Protein AF-A0A1C7MNU8-F1 (afdb_monomer_lite)

pLDDT: mean 78.94, std 18.9, range [35.0, 97.31]

Secondary structure (DSSP, 8-state):
--HHHHHHHHTT--------SS-------HHHHHHHHHHHHHHHHHHHHHHHHHHHHHHTT-HHHHHHHHHHHHHHHHHHHHHHHHHHHHHHHHHHTT--HHHHHHHHHHHHHHHHHHHHHHHHHHHHHHHHS-SS-TTTSS---HHHHHHHHS-SS--S--------TT-----PPPTTTTT--HHHHHHHHHHHHHHHHHHHHHHHHHHHHHHHHHHHHHHHHHHHHHHHHHHHHHHHHHHHHHHHHHHHHHHH-

InterPro domains:
  IPR000727 Target SNARE coiled-coil homology domain [PS50192] (194-256)
  IPR000727 Target SNARE coiled-coil homology domain [SM00397] (189-256)

Sequence (257 aa):
MAGELCFRDFLGVPVGKQTGPDGTPSQFTSSSWLDEHNDLQTRIRDVRADINKRDALSDRGDVAGSHQANVQAKKKLAGVLSRVGFLEEGLKTLGLGGMSEGELQRRTDMAARLRDDCEKLAKIVTVARMTARGLGSNAERNPASPTDRAALLGSSSATGFGRPVARVFGAAAQPQETEQTRPLDDHGLFQLQVTQMEQQDTQLAHLTTVLNRQKHLGLAIGNEIAEQNELLDNLTSEVDRVGGKLTSAKKQLNRLG

Radius of gyration: 33.34 Å; chains: 1; bounding box: 77×62×93 Å

Foldseek 3Di:
DPPVVVVCLVVVPDPPDDPDPDPDQPQDDPVNLVVLLVVLVVLLVVLVVLLVQLVVCVVVVNNVSSVVSLVVSVVSLVVSVVSLVSSVVNLVSVVVVPDDPVVSVVSVVSSVVSVVSSVVSVCSSPVVCCVVPPPDDPCVVCVPPVVRVCVVVVPPDDDDPDDDDDDDPPPPDPPDDDPVCVVDDPVRVVVVVVVVVVVVVVVVVVVVVVVVVVVVVVVVVVVVVVVVVVVVVVVVVVVVVVVVVVVVVVVVVVVVD

Organism: Grifola frondosa (NCBI:txid5627)

Structure (mmCIF, N/CA/C/O backbone):
data_AF-A0A1C7MNU8-F1
#
_entry.id   AF-A0A1C7MNU8-F1
#
loop_
_atom_site.group_PDB
_atom_site.id
_atom_site.type_symbol
_atom_site.label_atom_id
_atom_site.label_alt_id
_atom_site.label_comp_id
_atom_site.label_asym_id
_atom_site.label_entity_id
_atom_site.label_seq_id
_atom_site.pdbx_PDB_ins_code
_atom_site.Cartn_x
_atom_site.Cartn_y
_atom_site.Cartn_z
_atom_site.occupancy
_atom_site.B_iso_or_equiv
_atom_site.auth_seq_id
_atom_site.auth_comp_id
_atom_site.auth_asym_id
_atom_site.auth_atom_id
_atom_site.pdbx_PDB_model_num
ATOM 1 N N . MET A 1 1 ? 26.052 34.789 -32.325 1.00 46.00 1 MET A N 1
ATOM 2 C CA . MET A 1 1 ? 25.726 34.350 -30.948 1.00 46.00 1 MET A CA 1
ATOM 3 C C . MET A 1 1 ? 24.250 33.957 -30.736 1.00 46.00 1 MET A C 1
ATOM 5 O O . MET A 1 1 ? 23.879 33.711 -29.602 1.00 46.00 1 MET A O 1
ATOM 9 N N . ALA A 1 2 ? 23.410 33.828 -31.779 1.00 45.44 2 ALA A N 1
ATOM 10 C CA . ALA A 1 2 ? 21.999 33.414 -31.632 1.00 45.44 2 ALA A CA 1
ATOM 11 C C . ALA A 1 2 ? 21.730 31.918 -31.935 1.00 45.44 2 ALA A C 1
ATOM 13 O O . ALA A 1 2 ? 20.669 31.408 -31.603 1.00 45.44 2 ALA A O 1
ATOM 14 N N . GLY A 1 3 ? 22.684 31.201 -32.546 1.00 44.47 3 GLY A N 1
ATOM 15 C CA . GLY A 1 3 ? 22.501 29.797 -32.952 1.00 44.47 3 GLY A CA 1
ATOM 16 C C . GLY A 1 3 ? 22.756 28.756 -31.854 1.00 44.47 3 GLY A C 1
ATOM 17 O O . GLY A 1 3 ? 22.162 27.684 -31.885 1.00 44.47 3 GLY A O 1
ATOM 18 N N . GLU A 1 4 ? 23.593 29.061 -30.857 1.00 49.44 4 GLU A N 1
ATOM 19 C CA . GLU A 1 4 ? 23.944 28.085 -29.810 1.00 49.44 4 GLU A CA 1
ATOM 20 C C . GLU A 1 4 ? 22.810 27.829 -28.811 1.00 49.44 4 GLU A C 1
ATOM 22 O O . GLU A 1 4 ? 22.706 26.727 -28.283 1.00 49.44 4 GLU A O 1
ATOM 27 N N . LEU A 1 5 ? 21.936 28.809 -28.566 1.00 53.91 5 LEU A N 1
ATOM 28 C CA . LEU A 1 5 ? 20.813 28.649 -27.635 1.00 53.91 5 LEU A CA 1
ATOM 29 C C . LEU A 1 5 ? 19.733 27.723 -28.212 1.00 53.91 5 LEU A C 1
ATOM 31 O O . LEU A 1 5 ? 19.250 26.838 -27.515 1.00 53.91 5 LEU A O 1
ATOM 35 N N . CYS A 1 6 ? 19.437 27.849 -29.508 1.00 55.94 6 CYS A N 1
ATOM 36 C CA . CYS A 1 6 ? 18.432 27.026 -30.185 1.00 55.94 6 CYS A CA 1
ATOM 37 C C . CYS A 1 6 ? 18.885 25.561 -30.333 1.00 55.94 6 CYS A C 1
ATOM 39 O O . CYS A 1 6 ? 18.096 24.634 -30.161 1.00 55.94 6 CYS A O 1
ATOM 41 N N . PHE A 1 7 ? 20.182 25.334 -30.566 1.00 50.94 7 PHE A N 1
ATOM 42 C CA . PHE A 1 7 ? 20.743 23.982 -30.608 1.00 50.94 7 PHE A CA 1
ATOM 43 C C . PHE A 1 7 ? 20.822 23.328 -29.217 1.00 50.94 7 PHE A C 1
ATOM 45 O O . PHE A 1 7 ? 20.667 22.114 -29.089 1.00 50.94 7 PHE A O 1
ATOM 52 N N . ARG A 1 8 ? 21.014 24.119 -28.153 1.00 52.75 8 ARG A N 1
ATOM 53 C CA . ARG A 1 8 ? 21.005 23.617 -26.768 1.00 52.75 8 ARG A CA 1
ATOM 54 C C . ARG A 1 8 ? 19.604 23.254 -26.278 1.00 52.75 8 ARG A C 1
ATOM 56 O O . ARG A 1 8 ? 19.482 22.242 -25.590 1.00 52.75 8 ARG A O 1
ATOM 63 N N . ASP A 1 9 ? 18.578 24.000 -26.688 1.00 55.47 9 ASP A N 1
ATOM 64 C CA . ASP A 1 9 ? 17.172 23.628 -26.466 1.00 55.47 9 ASP A CA 1
ATOM 65 C C . ASP A 1 9 ? 16.802 22.337 -27.208 1.00 55.47 9 ASP A C 1
ATOM 67 O O . ASP A 1 9 ? 16.136 21.467 -26.649 1.00 55.47 9 ASP A O 1
ATOM 71 N N . PHE A 1 10 ? 17.300 22.159 -28.436 1.00 56.72 10 PHE A N 1
ATOM 72 C CA . PHE A 1 10 ? 17.066 20.943 -29.218 1.00 56.72 10 PHE A CA 1
ATOM 73 C C . PHE A 1 10 ? 17.678 19.681 -28.582 1.00 56.72 10 PHE A C 1
ATOM 75 O O . PHE A 1 10 ? 17.090 18.604 -28.659 1.00 56.72 10 PHE A O 1
ATOM 82 N N . LEU A 1 11 ? 18.839 19.792 -27.928 1.00 59.78 11 LEU A N 1
ATOM 83 C CA . LEU A 1 11 ? 19.535 18.648 -27.325 1.00 59.78 11 LEU A CA 1
ATOM 84 C C . LEU A 1 11 ? 19.119 18.329 -25.879 1.00 59.78 11 LEU A C 1
ATOM 86 O O . LEU A 1 11 ? 19.670 17.398 -25.291 1.00 59.78 11 LEU A O 1
ATOM 90 N N . GLY A 1 12 ? 18.178 19.071 -25.284 1.00 55.75 12 GLY A N 1
ATOM 91 C CA . GLY A 1 12 ? 17.693 18.796 -23.925 1.00 55.75 12 GLY A CA 1
ATOM 92 C C . GLY A 1 12 ? 18.785 18.841 -22.847 1.00 55.75 12 GLY A C 1
ATOM 93 O O . GLY A 1 12 ? 18.643 18.217 -21.794 1.00 55.75 12 GLY A O 1
ATOM 94 N N . VAL A 1 13 ? 19.889 19.553 -23.098 1.00 50.09 13 VAL A N 1
ATOM 95 C CA . VAL A 1 13 ? 20.981 19.702 -22.130 1.00 50.09 13 VAL A CA 1
ATOM 96 C C . VAL A 1 13 ? 20.520 20.678 -21.044 1.00 50.09 13 VAL A C 1
ATOM 98 O O . VAL A 1 13 ? 20.180 21.816 -21.373 1.00 50.09 13 VAL A O 1
ATOM 101 N N . PRO A 1 14 ? 20.507 20.288 -19.755 1.00 49.62 14 PRO A N 1
ATOM 102 C CA . PRO A 1 14 ? 19.962 21.125 -18.695 1.00 49.62 14 PRO A CA 1
ATOM 103 C C . PRO A 1 14 ? 20.773 22.418 -18.563 1.00 49.62 14 PRO A C 1
ATOM 105 O O . PRO A 1 14 ? 21.945 22.411 -18.177 1.00 49.62 14 PRO A O 1
ATOM 108 N N . VAL A 1 15 ? 20.142 23.550 -18.880 1.00 50.84 15 VAL A N 1
ATOM 109 C CA . VAL A 1 15 ? 20.662 24.868 -18.518 1.00 50.84 15 VAL A CA 1
ATOM 110 C C . VAL A 1 15 ? 20.416 25.018 -17.021 1.00 50.84 15 VAL A C 1
ATOM 112 O O . VAL A 1 15 ? 19.281 24.938 -16.554 1.00 50.84 15 VAL A O 1
ATOM 115 N N . GLY A 1 16 ? 21.500 25.115 -16.251 1.00 43.22 16 GLY A N 1
ATOM 116 C CA . GLY A 1 16 ? 21.451 25.117 -14.795 1.00 43.22 16 GLY A CA 1
ATOM 117 C C . GLY A 1 16 ? 20.439 26.122 -14.243 1.00 43.22 16 GLY A C 1
ATOM 118 O O . GLY A 1 16 ? 20.436 27.280 -14.644 1.00 43.22 16 GLY A O 1
ATOM 119 N N . LYS A 1 17 ? 19.598 25.631 -13.324 1.00 48.47 17 LYS A N 1
ATOM 120 C CA . LYS A 1 17 ? 18.810 26.349 -12.306 1.00 48.47 17 LYS A CA 1
ATOM 121 C C . LYS A 1 17 ? 18.841 27.885 -12.448 1.00 48.47 17 LYS A C 1
ATOM 123 O O . LYS A 1 17 ? 19.562 28.568 -11.726 1.00 48.47 17 LYS A O 1
ATOM 128 N N . GLN A 1 18 ? 18.036 28.437 -13.356 1.00 40.25 18 GLN A N 1
ATOM 129 C CA . GLN A 1 18 ? 17.756 29.871 -13.366 1.00 40.25 18 GLN A CA 1
ATOM 130 C C . GLN A 1 18 ? 16.729 30.176 -12.274 1.00 40.25 18 GLN A C 1
ATOM 132 O O . GLN A 1 18 ? 15.534 29.937 -12.423 1.00 40.25 18 GLN A O 1
ATOM 137 N N . THR A 1 19 ? 17.203 30.702 -11.147 1.00 43.66 19 THR A N 1
ATOM 138 C CA . THR A 1 19 ? 16.365 31.449 -10.206 1.00 43.66 19 THR A CA 1
ATOM 139 C C . THR A 1 19 ? 16.080 32.821 -10.819 1.00 43.66 19 THR A C 1
ATOM 141 O O . THR A 1 19 ? 16.876 33.746 -10.660 1.00 43.66 19 THR A O 1
ATOM 144 N N . GLY A 1 20 ? 14.992 32.930 -11.586 1.00 36.88 20 GLY A N 1
ATOM 145 C CA . GLY A 1 20 ? 14.490 34.201 -12.116 1.00 36.88 20 GLY A CA 1
ATOM 146 C C . GLY A 1 20 ? 13.727 35.007 -11.047 1.00 36.88 20 GLY A C 1
ATOM 147 O O . GLY A 1 20 ? 13.058 34.395 -10.214 1.00 36.88 20 GLY A O 1
ATOM 148 N N . PRO A 1 21 ? 13.811 36.353 -11.046 1.00 39.09 21 PRO A N 1
ATOM 149 C CA . PRO A 1 21 ? 13.246 37.220 -10.009 1.00 39.09 21 PRO A CA 1
ATOM 150 C C . PRO A 1 21 ? 11.810 37.700 -10.295 1.00 39.09 21 PRO A C 1
ATOM 152 O O . PRO A 1 21 ? 11.404 38.710 -9.734 1.00 39.09 21 PRO A O 1
ATOM 155 N N . ASP A 1 22 ? 11.037 37.001 -11.129 1.00 35.00 22 ASP A N 1
ATOM 156 C CA . ASP A 1 22 ? 9.649 37.373 -11.428 1.00 35.00 22 ASP A CA 1
ATOM 157 C C . ASP A 1 22 ? 8.721 36.169 -11.288 1.00 35.00 22 ASP A C 1
ATOM 159 O O . ASP A 1 22 ? 8.969 35.107 -11.862 1.00 35.00 22 ASP A O 1
ATOM 163 N N . GLY A 1 23 ? 7.660 36.353 -10.497 1.00 40.81 23 GLY A N 1
ATOM 164 C CA . GLY A 1 23 ? 6.685 35.356 -10.045 1.00 40.81 23 GLY A CA 1
ATOM 165 C C . GLY A 1 23 ? 5.816 34.735 -11.140 1.00 40.81 23 GLY A C 1
ATOM 166 O O . GLY A 1 23 ? 4.592 34.731 -11.037 1.00 40.81 23 GLY A O 1
ATOM 167 N N . THR A 1 24 ? 6.442 34.165 -12.163 1.00 40.75 24 THR A N 1
ATOM 168 C CA . THR A 1 24 ? 5.824 33.193 -13.063 1.00 40.75 24 THR A CA 1
ATOM 169 C C . THR A 1 24 ? 5.984 31.799 -12.448 1.00 40.75 24 THR A C 1
ATOM 171 O O . THR A 1 24 ? 7.068 31.469 -11.953 1.00 40.75 24 THR A O 1
ATOM 174 N N . PRO A 1 25 ? 4.917 30.977 -12.387 1.00 44.38 25 PRO A N 1
ATOM 175 C CA . PRO A 1 25 ? 5.020 29.639 -11.823 1.00 44.38 25 PRO A CA 1
ATOM 176 C C . PRO A 1 25 ? 6.054 28.867 -12.636 1.00 44.38 25 PRO A C 1
ATOM 178 O O . PRO A 1 25 ? 6.009 28.873 -13.864 1.00 44.38 25 PRO A O 1
ATOM 181 N N . SER A 1 26 ? 7.012 28.271 -11.930 1.00 53.34 26 SER A N 1
ATOM 182 C CA . SER A 1 26 ? 8.179 27.577 -12.467 1.00 53.34 26 SER A CA 1
ATOM 183 C C . SER A 1 26 ? 7.800 26.743 -13.691 1.00 53.34 26 SER A C 1
ATOM 185 O O . SER A 1 26 ? 7.165 25.700 -13.549 1.00 53.34 26 SER A O 1
ATOM 187 N N . GLN A 1 27 ? 8.142 27.221 -14.892 1.00 64.62 27 GLN A N 1
ATOM 188 C CA . GLN A 1 27 ? 7.863 26.484 -16.119 1.00 64.62 27 GLN A CA 1
ATOM 189 C C . GLN A 1 27 ? 8.610 25.155 -16.045 1.00 64.62 27 GLN A C 1
ATOM 191 O O . GLN A 1 27 ? 9.842 25.113 -16.020 1.00 64.62 27 GLN A O 1
ATOM 196 N N . PHE A 1 28 ? 7.858 24.061 -15.959 1.00 72.94 28 PHE A N 1
ATOM 197 C CA . PHE A 1 28 ? 8.436 22.740 -16.107 1.00 72.94 28 PHE A CA 1
ATOM 198 C C . PHE A 1 28 ? 8.953 22.614 -17.535 1.00 72.94 28 PHE A C 1
ATOM 200 O O . PHE A 1 28 ? 8.225 22.861 -18.493 1.00 72.94 28 PHE A O 1
ATOM 207 N N . THR A 1 29 ? 10.214 22.227 -17.676 1.00 82.81 29 THR A N 1
ATOM 208 C CA . THR A 1 29 ? 10.735 21.720 -18.938 1.00 82.81 29 THR A CA 1
ATOM 209 C C . THR A 1 29 ? 10.453 20.223 -18.998 1.00 82.81 29 THR A C 1
ATOM 211 O O . THR A 1 29 ? 10.156 19.575 -17.989 1.00 82.81 29 THR A O 1
ATOM 214 N N . SER A 1 30 ? 10.564 19.640 -20.191 1.00 79.50 30 SER A N 1
ATOM 215 C CA . SER A 1 30 ? 10.357 18.202 -20.372 1.00 79.50 30 SER A CA 1
ATOM 216 C C . SER A 1 30 ? 11.241 17.361 -19.436 1.00 79.50 30 SER A C 1
ATOM 218 O O . SER A 1 30 ? 10.753 16.382 -18.868 1.00 79.50 30 SER A O 1
ATOM 220 N N . SER A 1 31 ? 12.498 17.775 -19.229 1.00 84.88 31 SER A N 1
ATOM 221 C CA . SER A 1 31 ? 13.463 17.124 -18.337 1.00 84.88 31 SER A CA 1
ATOM 222 C C . SER A 1 31 ? 13.186 17.394 -16.858 1.00 84.88 31 SER A C 1
ATOM 224 O O . SER A 1 31 ? 13.135 16.444 -16.081 1.00 84.88 31 SER A O 1
ATOM 226 N N . SER A 1 32 ? 12.912 18.644 -16.464 1.00 88.25 32 SER A N 1
ATOM 227 C CA . SER A 1 32 ? 12.669 18.966 -15.050 1.00 88.25 32 SER A CA 1
ATOM 228 C C . SER A 1 32 ? 11.385 18.334 -14.507 1.00 88.25 32 SER A C 1
ATOM 230 O O . SER A 1 32 ? 11.302 18.028 -13.318 1.00 88.25 32 SER A O 1
ATOM 232 N N . TRP A 1 33 ? 10.402 18.073 -15.375 1.00 92.44 33 TRP A N 1
ATOM 233 C CA . TRP A 1 33 ? 9.207 17.308 -15.019 1.00 92.44 33 TRP A CA 1
ATOM 234 C C . TRP A 1 33 ? 9.535 15.851 -14.667 1.00 92.44 33 TRP A C 1
ATOM 236 O O . TRP A 1 33 ? 9.021 15.317 -13.686 1.00 92.44 33 TRP A O 1
ATOM 246 N N . LEU A 1 34 ? 10.410 15.205 -15.446 1.00 92.31 34 LEU A N 1
ATOM 247 C CA . LEU A 1 34 ? 10.834 13.826 -15.184 1.00 92.31 34 LEU A CA 1
ATOM 248 C C . LEU A 1 34 ? 11.685 13.734 -13.913 1.00 92.31 34 LEU A C 1
ATOM 250 O O . LEU A 1 34 ? 11.516 12.792 -13.138 1.00 92.31 34 LEU A O 1
ATOM 254 N N . ASP A 1 35 ? 12.545 14.723 -13.676 1.00 91.81 35 ASP A N 1
ATOM 255 C CA . ASP A 1 35 ? 13.336 14.812 -12.449 1.00 91.81 35 ASP A CA 1
ATOM 256 C C . ASP A 1 35 ? 12.433 14.961 -11.216 1.00 91.81 35 ASP A C 1
ATOM 258 O O . ASP A 1 35 ? 12.561 14.189 -10.265 1.00 91.81 35 ASP A O 1
ATOM 262 N N . GLU A 1 36 ? 11.446 15.865 -11.251 1.00 92.38 36 GLU A N 1
ATOM 263 C CA . GLU A 1 36 ? 10.490 16.025 -10.145 1.00 92.38 36 GLU A CA 1
ATOM 264 C C . GLU A 1 36 ? 9.631 14.765 -9.946 1.00 92.38 36 GLU A C 1
ATOM 266 O O . GLU A 1 36 ? 9.353 14.378 -8.810 1.00 92.38 36 GLU A O 1
ATOM 271 N N . HIS A 1 37 ? 9.256 14.069 -11.022 1.00 95.00 37 HIS A N 1
ATOM 272 C CA . HIS A 1 37 ? 8.583 12.774 -10.920 1.00 95.00 37 HIS A CA 1
ATOM 273 C C . HIS A 1 37 ? 9.457 11.728 -10.193 1.00 95.00 37 HIS A C 1
ATOM 275 O O . HIS A 1 37 ? 8.967 11.026 -9.304 1.00 95.00 37 HIS A O 1
ATOM 281 N N . ASN A 1 38 ? 10.748 11.623 -10.523 1.00 95.38 38 ASN A N 1
ATOM 282 C CA . ASN A 1 38 ? 11.679 10.699 -9.858 1.00 95.38 38 ASN A CA 1
ATOM 283 C C . ASN A 1 38 ? 11.909 11.071 -8.381 1.00 95.38 38 ASN A C 1
ATOM 285 O O . ASN A 1 38 ? 11.936 10.197 -7.503 1.00 95.38 38 ASN A O 1
ATOM 289 N N . ASP A 1 39 ? 12.002 12.366 -8.083 1.00 94.94 39 ASP A N 1
ATOM 290 C CA . ASP A 1 39 ? 12.062 12.880 -6.715 1.00 94.94 39 ASP A CA 1
ATOM 291 C C . ASP A 1 39 ? 10.798 12.512 -5.928 1.00 94.94 39 ASP A C 1
ATOM 293 O O . ASP A 1 39 ? 10.877 12.079 -4.772 1.00 94.94 39 ASP A O 1
ATOM 297 N N . LEU A 1 40 ? 9.618 12.623 -6.546 1.00 95.50 40 LEU A N 1
ATOM 298 C CA . LEU A 1 40 ? 8.350 12.225 -5.937 1.00 95.50 40 LEU A CA 1
ATOM 299 C C . LEU A 1 40 ? 8.292 10.726 -5.654 1.00 95.50 40 LEU A C 1
ATOM 301 O O . LEU A 1 40 ? 7.873 10.335 -4.562 1.00 95.50 40 LEU A O 1
ATOM 305 N N . GLN A 1 41 ? 8.783 9.886 -6.566 1.00 96.62 41 GLN A N 1
ATOM 306 C CA . GLN A 1 41 ? 8.904 8.449 -6.314 1.00 96.62 41 GLN A CA 1
ATOM 307 C C . GLN A 1 41 ? 9.801 8.148 -5.108 1.00 96.62 41 GLN A C 1
ATOM 309 O O . GLN A 1 41 ? 9.466 7.290 -4.288 1.00 96.62 41 GLN A O 1
ATOM 314 N N . THR A 1 42 ? 10.916 8.866 -4.964 1.00 96.31 42 THR A N 1
ATOM 315 C CA . THR A 1 42 ? 11.822 8.709 -3.816 1.00 96.31 42 THR A CA 1
ATOM 316 C C . THR A 1 42 ? 11.128 9.103 -2.512 1.00 96.31 42 THR A C 1
ATOM 318 O O . THR A 1 42 ? 11.115 8.331 -1.554 1.00 96.31 42 THR A O 1
ATOM 321 N N . ARG A 1 43 ? 10.422 10.239 -2.496 1.00 94.62 43 ARG A N 1
ATOM 322 C CA . ARG A 1 43 ? 9.658 10.693 -1.321 1.00 94.62 43 ARG A CA 1
ATOM 323 C C . ARG A 1 43 ? 8.522 9.737 -0.943 1.00 94.62 43 ARG A C 1
ATOM 325 O O . ARG A 1 43 ? 8.256 9.544 0.241 1.00 94.62 43 ARG A O 1
ATOM 332 N N . ILE A 1 44 ? 7.862 9.111 -1.920 1.00 96.00 44 ILE A N 1
ATOM 333 C CA . ILE A 1 44 ? 6.844 8.072 -1.684 1.00 96.00 44 ILE A CA 1
ATOM 334 C C . ILE A 1 44 ? 7.458 6.852 -0.982 1.00 96.00 44 ILE A C 1
ATOM 336 O O . ILE A 1 44 ? 6.846 6.304 -0.060 1.00 96.00 44 ILE A O 1
ATOM 340 N N . ARG A 1 45 ? 8.674 6.439 -1.366 1.00 96.06 45 ARG A N 1
ATOM 341 C CA . ARG A 1 45 ? 9.402 5.357 -0.679 1.00 96.06 45 ARG A CA 1
ATOM 342 C C . ARG A 1 45 ? 9.741 5.738 0.763 1.00 96.06 45 ARG A C 1
ATOM 344 O O . ARG A 1 45 ? 9.539 4.916 1.652 1.00 96.06 45 ARG A O 1
ATOM 351 N N . ASP A 1 46 ? 10.141 6.983 1.016 1.00 95.62 46 ASP A N 1
ATOM 352 C CA . ASP A 1 46 ? 10.404 7.467 2.379 1.00 95.62 46 ASP A CA 1
ATOM 353 C C . ASP A 1 46 ? 9.147 7.450 3.260 1.00 95.62 46 ASP A C 1
ATOM 355 O O . ASP A 1 46 ? 9.209 7.075 4.431 1.00 95.62 46 ASP A O 1
ATOM 359 N N . VAL A 1 47 ? 7.986 7.824 2.706 1.00 95.69 47 VAL A N 1
ATOM 360 C CA . VAL A 1 47 ? 6.700 7.733 3.418 1.00 95.69 47 VAL A CA 1
ATOM 361 C C . VAL A 1 47 ? 6.378 6.276 3.761 1.00 95.69 47 VAL A C 1
ATOM 363 O O . VAL A 1 47 ? 5.973 5.992 4.887 1.00 95.69 47 VAL A O 1
ATOM 366 N N . ARG A 1 48 ? 6.593 5.338 2.827 1.00 95.50 48 ARG A N 1
ATOM 367 C CA . ARG A 1 48 ? 6.429 3.893 3.080 1.00 95.50 48 ARG A CA 1
ATOM 368 C C . ARG A 1 48 ? 7.373 3.396 4.176 1.00 95.50 48 ARG A C 1
ATOM 370 O O . ARG A 1 48 ? 6.945 2.635 5.038 1.00 95.50 48 ARG A O 1
ATOM 377 N N . ALA A 1 49 ? 8.624 3.853 4.186 1.00 95.94 49 ALA A N 1
ATOM 378 C CA . ALA A 1 49 ? 9.591 3.492 5.219 1.00 95.94 49 ALA A CA 1
ATOM 379 C C . ALA A 1 49 ? 9.154 3.972 6.615 1.00 95.94 49 ALA A C 1
ATOM 381 O O . ALA A 1 49 ? 9.227 3.203 7.574 1.00 95.94 49 ALA A O 1
ATOM 382 N N . ASP A 1 50 ? 8.630 5.197 6.733 1.00 92.50 50 ASP A N 1
ATOM 383 C CA . ASP A 1 50 ? 8.106 5.712 8.006 1.00 92.50 50 ASP A CA 1
ATOM 384 C C . ASP A 1 50 ? 6.859 4.941 8.480 1.00 92.50 50 ASP A C 1
ATOM 386 O O . ASP A 1 50 ? 6.684 4.731 9.681 1.00 92.50 50 ASP A O 1
ATOM 390 N N . ILE A 1 51 ? 6.003 4.488 7.554 1.00 92.44 51 ILE A N 1
ATOM 391 C CA . ILE A 1 51 ? 4.845 3.629 7.859 1.00 92.44 51 ILE A CA 1
ATOM 392 C C . ILE A 1 51 ? 5.304 2.265 8.381 1.00 92.44 51 ILE A C 1
ATOM 394 O O . ILE A 1 51 ? 4.858 1.838 9.441 1.00 92.44 51 ILE A O 1
ATOM 398 N N . ASN A 1 52 ? 6.247 1.615 7.700 1.00 93.75 52 ASN A N 1
ATOM 399 C CA . ASN A 1 52 ? 6.780 0.327 8.145 1.00 93.75 52 ASN A CA 1
ATOM 400 C C . ASN A 1 52 ? 7.483 0.455 9.505 1.00 93.75 52 ASN A C 1
ATOM 402 O O . ASN A 1 52 ? 7.344 -0.406 10.371 1.00 93.75 52 ASN A O 1
ATOM 406 N N . LYS A 1 53 ? 8.201 1.565 9.728 1.00 93.31 53 LYS A N 1
ATOM 407 C CA . LYS A 1 53 ? 8.811 1.885 11.023 1.00 93.31 53 LYS A CA 1
ATOM 408 C C . LYS A 1 53 ? 7.759 2.077 12.116 1.00 93.31 53 LYS A C 1
ATOM 410 O O . LYS A 1 53 ? 7.949 1.582 13.223 1.00 93.31 53 LYS A O 1
ATOM 415 N N . ARG A 1 54 ? 6.657 2.778 11.823 1.00 92.00 54 ARG A N 1
ATOM 416 C CA . ARG A 1 54 ? 5.513 2.930 12.740 1.00 92.00 54 ARG A CA 1
ATOM 417 C C . ARG A 1 54 ? 4.958 1.569 13.154 1.00 92.00 54 ARG A C 1
ATOM 419 O O . ARG A 1 54 ? 4.712 1.378 14.343 1.00 92.00 54 ARG A O 1
ATOM 426 N N . ASP A 1 55 ? 4.761 0.669 12.197 1.00 89.94 55 ASP A N 1
ATOM 427 C CA . ASP A 1 55 ? 4.161 -0.646 12.441 1.00 89.94 55 ASP A CA 1
ATOM 428 C C . ASP A 1 55 ? 5.102 -1.524 13.274 1.00 89.94 55 ASP A C 1
ATOM 430 O O . ASP A 1 55 ? 4.711 -2.001 14.334 1.00 89.94 55 ASP A O 1
ATOM 434 N N . ALA A 1 56 ? 6.392 -1.569 12.926 1.00 90.38 56 ALA A N 1
ATOM 435 C CA . ALA A 1 56 ? 7.398 -2.280 13.716 1.00 90.38 56 ALA A CA 1
ATOM 436 C C . ALA A 1 56 ? 7.535 -1.755 15.161 1.00 90.38 56 ALA A C 1
ATOM 438 O O . ALA A 1 56 ? 7.796 -2.532 16.078 1.00 90.38 56 ALA A O 1
ATOM 439 N N . LEU A 1 57 ? 7.391 -0.441 15.385 1.00 88.06 57 LEU A N 1
ATOM 440 C CA . LEU A 1 57 ? 7.396 0.146 16.733 1.00 88.06 57 LEU A CA 1
ATOM 441 C C . LEU A 1 57 ? 6.107 -0.172 17.500 1.00 88.06 57 LEU A C 1
ATOM 443 O O . LEU A 1 57 ? 6.161 -0.423 18.702 1.00 88.06 57 LEU A O 1
ATOM 447 N N . SER A 1 58 ? 4.969 -0.211 16.801 1.00 86.19 58 SER A N 1
ATOM 448 C CA . SER A 1 58 ? 3.682 -0.604 17.379 1.00 86.19 58 SER A CA 1
ATOM 449 C C . SER A 1 58 ? 3.705 -2.060 17.848 1.00 86.19 58 SER A C 1
ATOM 451 O O . SER A 1 58 ? 3.303 -2.335 18.975 1.00 86.19 58 SER A O 1
ATOM 453 N N . ASP A 1 59 ? 4.238 -2.973 17.032 1.00 83.88 59 ASP A N 1
ATOM 454 C CA . ASP A 1 59 ? 4.326 -4.406 17.350 1.00 83.88 59 ASP A CA 1
ATOM 455 C C . ASP A 1 59 ? 5.240 -4.687 18.551 1.00 83.88 59 ASP A C 1
ATOM 457 O O . ASP A 1 59 ? 5.036 -5.637 19.302 1.00 83.88 59 ASP A O 1
ATOM 461 N N . ARG A 1 60 ? 6.241 -3.827 18.770 1.00 87.88 60 ARG A N 1
ATOM 462 C CA . ARG A 1 60 ? 7.148 -3.884 19.928 1.00 87.88 60 ARG A CA 1
ATOM 463 C C . ARG A 1 60 ? 6.565 -3.243 21.192 1.00 87.88 60 ARG A C 1
ATOM 465 O O . ARG A 1 60 ? 7.217 -3.280 22.232 1.00 87.88 60 ARG A O 1
ATOM 472 N N . GLY A 1 61 ? 5.379 -2.636 21.113 1.00 82.31 61 GLY A N 1
ATOM 473 C CA . GLY A 1 61 ? 4.728 -1.946 22.230 1.00 82.31 61 GLY A CA 1
ATOM 474 C C . GLY A 1 61 ? 5.220 -0.514 22.489 1.00 82.31 61 GLY A C 1
ATOM 475 O O . GLY A 1 61 ? 4.787 0.106 23.460 1.00 82.31 61 GLY A O 1
ATOM 476 N N . ASP A 1 62 ? 6.079 0.051 21.631 1.00 85.88 62 ASP A N 1
ATOM 477 C CA . ASP A 1 62 ? 6.512 1.452 21.726 1.00 85.88 62 ASP A CA 1
ATOM 478 C C . ASP A 1 62 ? 5.504 2.385 21.034 1.00 85.88 62 ASP A C 1
ATOM 480 O O . ASP A 1 62 ? 5.637 2.790 19.871 1.00 85.88 62 ASP A O 1
ATOM 484 N N . VAL A 1 63 ? 4.464 2.745 21.787 1.00 83.12 63 VAL A N 1
ATOM 485 C CA . VAL A 1 63 ? 3.369 3.601 21.312 1.00 83.12 63 VAL A CA 1
ATOM 486 C C . VAL A 1 63 ? 3.843 5.031 21.016 1.00 83.12 63 VAL A C 1
ATOM 488 O O . VAL A 1 63 ? 3.360 5.659 20.068 1.00 83.12 63 VAL A O 1
ATOM 491 N N . ALA A 1 64 ? 4.795 5.559 21.792 1.00 83.44 64 ALA A N 1
ATOM 492 C CA . ALA A 1 64 ? 5.291 6.925 21.630 1.00 83.44 64 ALA A CA 1
ATOM 493 C C . ALA A 1 64 ? 6.142 7.060 20.358 1.00 83.44 64 ALA A C 1
ATOM 495 O O . ALA A 1 64 ? 5.894 7.954 19.540 1.00 83.44 64 ALA A O 1
ATOM 496 N N . GLY A 1 65 ? 7.076 6.127 20.145 1.00 85.88 65 GLY A N 1
ATOM 497 C CA . GLY A 1 65 ? 7.883 6.058 18.930 1.00 85.88 65 GLY A CA 1
ATOM 498 C C . GLY A 1 65 ? 7.035 5.810 17.680 1.00 85.88 65 GLY A C 1
ATOM 499 O O . GLY A 1 65 ? 7.224 6.476 16.656 1.00 85.88 65 GLY A O 1
ATOM 500 N N . SER A 1 66 ? 6.039 4.921 17.770 1.00 88.12 66 SER A N 1
ATOM 501 C CA . SER A 1 66 ? 5.086 4.677 16.680 1.00 88.12 66 SER A CA 1
ATOM 502 C C . SER A 1 66 ? 4.300 5.944 16.313 1.00 88.12 66 SER A C 1
ATOM 504 O O . SER A 1 66 ? 4.177 6.300 15.135 1.00 88.12 66 SER A O 1
ATOM 506 N N . HIS A 1 67 ? 3.831 6.705 17.310 1.00 86.19 67 HIS A N 1
ATOM 507 C CA . HIS A 1 67 ? 3.125 7.962 17.066 1.00 86.19 67 HIS A CA 1
ATOM 508 C C . HIS A 1 67 ? 4.012 9.006 16.375 1.00 86.19 67 HIS A C 1
ATOM 510 O O . HIS A 1 67 ? 3.577 9.639 15.409 1.00 86.19 67 HIS A O 1
ATOM 516 N N . GLN A 1 68 ? 5.263 9.154 16.816 1.00 90.25 68 GLN A N 1
ATOM 517 C CA . GLN A 1 68 ? 6.223 10.072 16.204 1.00 90.25 68 GLN A CA 1
ATOM 518 C C . GLN A 1 68 ? 6.496 9.713 14.733 1.00 90.25 68 GLN A C 1
ATOM 520 O O . GLN A 1 68 ? 6.467 10.598 13.873 1.00 90.25 68 GLN A O 1
ATOM 525 N N . ALA A 1 69 ? 6.681 8.426 14.422 1.00 90.31 69 ALA A N 1
ATOM 526 C CA . ALA A 1 69 ? 6.830 7.945 13.047 1.00 90.31 69 ALA A CA 1
ATOM 527 C C . ALA A 1 69 ? 5.568 8.216 12.202 1.00 90.31 69 ALA A C 1
ATOM 529 O O . ALA A 1 69 ? 5.664 8.668 11.061 1.00 90.31 69 ALA A O 1
ATOM 530 N N . ASN A 1 70 ? 4.369 8.049 12.772 1.00 89.44 70 ASN A N 1
ATOM 531 C CA . ASN A 1 70 ? 3.114 8.362 12.081 1.00 89.44 70 ASN A CA 1
ATOM 532 C C . ASN A 1 70 ? 2.964 9.860 11.759 1.00 89.44 70 ASN A C 1
ATOM 534 O O . ASN A 1 70 ? 2.464 10.210 10.688 1.00 89.44 70 ASN A O 1
ATOM 538 N N . VAL A 1 71 ? 3.388 10.749 12.661 1.00 91.44 71 VAL A N 1
ATOM 539 C CA . VAL A 1 71 ? 3.378 12.202 12.421 1.00 91.44 71 VAL A CA 1
ATOM 540 C C . VAL A 1 71 ? 4.362 12.576 11.309 1.00 91.44 71 VAL A C 1
ATOM 542 O O . VAL A 1 71 ? 4.020 13.378 10.436 1.00 91.44 71 VAL A O 1
ATOM 545 N N . GLN A 1 72 ? 5.549 11.964 11.286 1.00 90.88 72 GLN A N 1
ATOM 546 C CA . GLN A 1 72 ? 6.532 12.174 10.217 1.00 90.88 72 GLN A CA 1
ATOM 547 C C . GLN A 1 72 ? 6.008 11.694 8.857 1.00 90.88 72 GLN A C 1
ATOM 549 O O . GLN A 1 72 ? 6.054 12.466 7.894 1.00 90.88 72 GLN A O 1
ATOM 554 N N . ALA A 1 73 ? 5.404 10.502 8.800 1.00 92.25 73 ALA A N 1
ATOM 555 C CA . ALA A 1 73 ? 4.767 9.982 7.591 1.00 92.25 73 ALA A CA 1
ATOM 556 C C . ALA A 1 73 ? 3.678 10.935 7.064 1.00 92.25 73 ALA A C 1
ATOM 558 O O . ALA A 1 73 ? 3.641 11.232 5.872 1.00 92.25 73 ALA A O 1
ATOM 559 N N . LYS A 1 74 ? 2.833 11.488 7.950 1.00 91.31 74 LYS A N 1
ATOM 560 C CA . LYS A 1 74 ? 1.796 12.475 7.584 1.00 91.31 74 LYS A CA 1
ATOM 561 C C . LYS A 1 74 ? 2.377 13.756 7.011 1.00 91.31 74 LYS A C 1
ATOM 563 O O . LYS A 1 74 ? 1.901 14.234 5.985 1.00 91.31 74 LYS A O 1
ATOM 568 N N . LYS A 1 75 ? 3.404 14.305 7.663 1.00 92.00 75 LYS A N 1
ATOM 569 C CA . LYS A 1 75 ? 4.068 15.530 7.208 1.00 92.00 75 LYS A CA 1
ATOM 570 C C . LYS A 1 75 ? 4.676 15.340 5.818 1.00 92.00 75 LYS A C 1
ATOM 572 O O . LYS A 1 75 ? 4.476 16.182 4.947 1.00 92.00 75 LYS A O 1
ATOM 577 N N . LYS A 1 76 ? 5.387 14.228 5.601 1.00 92.25 76 LYS A N 1
ATOM 578 C CA . LYS A 1 76 ? 5.980 13.904 4.297 1.00 92.25 76 LYS A CA 1
ATOM 579 C C . LYS A 1 76 ? 4.905 13.659 3.235 1.00 92.25 76 LYS A C 1
ATOM 581 O O . LYS A 1 76 ? 5.014 14.219 2.151 1.00 92.25 76 LYS A O 1
ATOM 586 N N . LEU A 1 77 ? 3.843 12.917 3.558 1.00 92.69 77 LEU A N 1
ATOM 587 C CA . LEU A 1 77 ? 2.728 12.655 2.644 1.00 92.69 77 LEU A CA 1
ATOM 588 C C . LEU A 1 77 ? 2.015 13.943 2.203 1.00 92.69 77 LEU A C 1
ATOM 590 O O . LEU A 1 77 ? 1.740 14.102 1.019 1.00 92.69 77 LEU A O 1
ATOM 594 N N . ALA A 1 78 ? 1.764 14.881 3.120 1.00 90.31 78 ALA A N 1
ATOM 595 C CA . ALA A 1 78 ? 1.185 16.181 2.775 1.00 90.31 78 ALA A CA 1
ATOM 596 C C . ALA A 1 78 ? 2.082 16.969 1.800 1.00 90.31 78 ALA A C 1
ATOM 598 O O . ALA A 1 78 ? 1.589 17.566 0.845 1.00 90.31 78 ALA A O 1
ATOM 599 N N . GLY A 1 79 ? 3.404 16.915 2.001 1.00 89.31 79 GLY A N 1
ATOM 600 C CA . GLY A 1 79 ? 4.373 17.503 1.074 1.00 89.31 79 GLY A CA 1
ATOM 601 C C . GLY A 1 79 ? 4.370 16.840 -0.308 1.00 89.31 79 GLY A C 1
ATOM 602 O O . GLY A 1 79 ? 4.439 17.537 -1.317 1.00 89.31 79 GLY A O 1
ATOM 603 N N . VAL A 1 80 ? 4.249 15.509 -0.365 1.00 93.06 80 VAL A N 1
ATOM 604 C CA . VAL A 1 80 ? 4.138 14.756 -1.626 1.00 93.06 80 VAL A CA 1
ATOM 605 C C . VAL A 1 80 ? 2.846 15.113 -2.363 1.00 93.06 80 VAL A C 1
ATOM 607 O O . VAL A 1 80 ? 2.911 15.434 -3.541 1.00 93.06 80 VAL A O 1
ATOM 610 N N . LEU A 1 81 ? 1.696 15.138 -1.682 1.00 91.00 81 LEU A N 1
ATOM 611 C CA . LEU A 1 81 ? 0.403 15.488 -2.288 1.00 91.00 81 LEU A CA 1
ATOM 612 C C . LEU A 1 81 ? 0.419 16.879 -2.935 1.00 91.00 81 LEU A C 1
ATOM 614 O O . LEU A 1 81 ? -0.051 17.044 -4.058 1.00 91.00 81 LEU A O 1
ATOM 618 N N . SER A 1 82 ? 0.999 17.869 -2.250 1.00 89.69 82 SER A N 1
ATOM 619 C CA . SER A 1 82 ? 1.148 19.219 -2.802 1.00 89.69 82 SER A CA 1
ATOM 620 C C . SER A 1 82 ? 2.028 19.226 -4.056 1.00 89.69 82 SER A C 1
ATOM 622 O O . SER A 1 82 ? 1.654 19.829 -5.059 1.00 89.69 82 SER A O 1
ATOM 624 N N . ARG A 1 83 ? 3.161 18.514 -4.033 1.00 91.25 83 ARG A N 1
ATOM 625 C CA . ARG A 1 83 ? 4.071 18.401 -5.182 1.00 91.25 83 ARG A CA 1
ATOM 626 C C . ARG A 1 83 ? 3.476 17.636 -6.363 1.00 91.25 83 ARG A C 1
ATOM 628 O O . ARG A 1 83 ? 3.697 18.054 -7.491 1.00 91.25 83 ARG A O 1
ATOM 635 N N . VAL A 1 84 ? 2.684 16.586 -6.131 1.00 92.88 84 VAL A N 1
ATOM 636 C CA . VAL A 1 84 ? 1.937 15.890 -7.197 1.00 92.88 84 VAL A CA 1
ATOM 637 C C . VAL A 1 84 ? 0.957 16.851 -7.876 1.00 92.88 84 VAL A C 1
ATOM 639 O O . VAL A 1 84 ? 0.898 16.888 -9.101 1.00 92.88 84 VAL A O 1
ATOM 642 N N . GLY A 1 85 ? 0.261 17.698 -7.108 1.00 89.12 85 GLY A N 1
ATOM 643 C CA . GLY A 1 85 ? -0.593 18.748 -7.675 1.00 89.12 85 GLY A CA 1
ATOM 644 C C . GLY A 1 85 ? 0.176 19.732 -8.568 1.00 89.12 85 GLY A C 1
ATOM 645 O O . GLY A 1 85 ? -0.285 20.059 -9.660 1.00 89.12 85 GLY A O 1
ATOM 646 N N . PHE A 1 86 ? 1.375 20.155 -8.151 1.00 88.56 86 PHE A N 1
ATOM 647 C CA . PHE A 1 86 ? 2.246 21.001 -8.979 1.00 88.56 86 PHE A CA 1
ATOM 648 C C . PHE A 1 86 ? 2.770 20.279 -10.230 1.00 88.56 86 PHE A C 1
ATOM 650 O O . PHE A 1 86 ? 2.818 20.884 -11.298 1.00 88.56 86 PHE A O 1
ATOM 657 N N . LEU A 1 87 ? 3.128 18.996 -10.121 1.00 92.00 87 LEU A N 1
ATOM 658 C CA . LEU A 1 87 ? 3.591 18.173 -11.243 1.00 92.00 87 LEU A CA 1
ATOM 659 C C . LEU A 1 87 ? 2.506 18.030 -12.323 1.00 92.00 87 LEU A C 1
ATOM 661 O O . LEU A 1 87 ? 2.800 18.084 -13.516 1.00 92.00 87 LEU A O 1
ATOM 665 N N . GLU A 1 88 ? 1.250 17.860 -11.917 1.00 91.88 88 GLU A N 1
ATOM 666 C CA . GLU A 1 88 ? 0.112 17.747 -12.833 1.00 91.88 88 GLU A CA 1
ATOM 667 C C . GLU A 1 88 ? -0.222 19.060 -13.530 1.00 91.88 88 GLU A C 1
ATOM 669 O O . GLU A 1 88 ? -0.508 19.066 -14.725 1.00 91.88 88 GLU A O 1
ATOM 674 N N . GLU A 1 89 ? -0.149 20.183 -12.817 1.00 89.88 89 GLU A N 1
ATOM 675 C CA . GLU A 1 89 ? -0.314 21.499 -13.435 1.00 89.88 89 GLU A CA 1
ATOM 676 C C . GLU A 1 89 ? 0.839 21.809 -14.407 1.00 89.88 89 GLU A C 1
ATOM 678 O O . GLU A 1 89 ? 0.627 22.327 -15.507 1.00 89.88 89 GLU A O 1
ATOM 683 N N . GLY A 1 90 ? 2.054 21.378 -14.052 1.00 87.38 90 GLY A N 1
ATOM 684 C CA . GLY A 1 90 ? 3.219 21.365 -14.935 1.00 87.38 90 GLY A CA 1
ATOM 685 C C . GLY A 1 90 ? 3.027 20.512 -16.189 1.00 87.38 90 GLY A C 1
ATOM 686 O O . GLY A 1 90 ? 3.457 20.886 -17.277 1.00 87.38 90 GLY A O 1
ATOM 687 N N . LEU A 1 91 ? 2.338 19.376 -16.063 1.00 90.12 91 LEU A N 1
ATOM 688 C CA . LEU A 1 91 ? 2.035 18.513 -17.200 1.00 90.12 91 LEU A CA 1
ATOM 689 C C . LEU A 1 91 ? 1.029 19.162 -18.157 1.00 90.12 91 LEU A C 1
ATOM 691 O O . LEU A 1 91 ? 1.213 19.090 -19.370 1.00 90.12 91 LEU A O 1
ATOM 695 N N . LYS A 1 92 ? -0.010 19.824 -17.634 1.00 88.69 92 LYS A N 1
ATOM 696 C CA . LYS A 1 92 ? -0.990 20.544 -18.466 1.00 88.69 92 LYS A CA 1
ATOM 697 C C . LYS A 1 92 ? -0.333 21.671 -19.257 1.00 88.69 92 LYS A C 1
ATOM 699 O O . LYS A 1 92 ? -0.587 21.810 -20.451 1.00 88.69 92 LYS A O 1
ATOM 704 N N . THR A 1 93 ? 0.533 22.448 -18.607 1.00 86.81 93 THR A N 1
ATOM 705 C CA . THR A 1 93 ? 1.277 23.536 -19.260 1.00 86.81 93 THR A CA 1
ATOM 706 C C . THR A 1 93 ? 2.238 23.015 -20.330 1.00 86.81 93 THR A C 1
ATOM 708 O O . THR A 1 93 ? 2.280 23.577 -21.422 1.00 86.81 93 THR A O 1
ATOM 711 N N . LEU A 1 94 ? 2.931 21.899 -20.081 1.00 82.88 94 LEU A N 1
ATOM 712 C CA . LEU A 1 94 ? 3.749 21.212 -21.090 1.00 82.88 94 LEU A CA 1
ATOM 713 C C . LEU A 1 94 ? 2.923 20.653 -22.261 1.00 82.88 94 LEU A C 1
ATOM 715 O O . LEU A 1 94 ? 3.355 20.734 -23.409 1.00 82.88 94 LEU A O 1
ATOM 719 N N . GLY A 1 95 ? 1.726 20.124 -21.990 1.00 84.69 95 GLY A N 1
ATOM 720 C CA . GLY A 1 95 ? 0.792 19.651 -23.016 1.00 84.69 95 GLY A CA 1
ATOM 721 C C . GLY A 1 95 ? 0.357 20.766 -23.969 1.00 84.69 95 GLY A C 1
ATOM 722 O O . GLY A 1 95 ? 0.413 20.597 -25.186 1.00 84.69 95 GLY A O 1
ATOM 723 N N . LEU A 1 96 ? 0.017 21.940 -23.426 1.00 82.50 96 LEU A N 1
ATOM 724 C CA . LEU A 1 96 ? -0.291 23.144 -24.213 1.00 82.50 96 LEU A CA 1
ATOM 725 C C . LEU A 1 96 ? 0.920 23.672 -25.003 1.00 82.50 96 LEU A C 1
ATOM 727 O O . LEU A 1 96 ? 0.744 24.364 -26.002 1.00 82.50 96 LEU A O 1
ATOM 731 N N . GLY A 1 97 ? 2.139 23.319 -24.585 1.00 80.88 97 GLY A N 1
ATOM 732 C CA . GLY A 1 97 ? 3.395 23.640 -25.264 1.00 80.88 97 GLY A CA 1
ATOM 733 C C . GLY A 1 97 ? 3.698 22.802 -26.514 1.00 80.88 97 GLY A C 1
ATOM 734 O O . GLY A 1 97 ? 4.778 22.951 -27.079 1.00 80.88 97 GLY A O 1
ATOM 735 N N . GLY A 1 98 ? 2.780 21.933 -26.956 1.00 80.25 98 GLY A N 1
ATOM 736 C CA . GLY A 1 98 ? 2.925 21.161 -28.198 1.00 80.25 98 GLY A CA 1
ATOM 737 C C . GLY A 1 98 ? 3.596 19.793 -28.034 1.00 80.25 98 GLY A C 1
ATOM 738 O O . GLY A 1 98 ? 4.232 19.302 -28.965 1.00 80.25 98 GLY A O 1
ATOM 739 N N . MET A 1 99 ? 3.473 19.168 -26.858 1.00 82.50 99 MET A N 1
ATOM 740 C CA . MET A 1 99 ? 3.922 17.788 -26.641 1.00 82.50 99 MET A CA 1
ATOM 741 C C . MET A 1 99 ? 3.160 16.791 -27.531 1.00 82.50 99 MET A C 1
ATOM 743 O O . MET A 1 99 ? 1.973 16.966 -27.803 1.00 82.50 99 MET A O 1
ATOM 747 N N . SER A 1 100 ? 3.829 15.711 -27.954 1.00 88.19 100 SER A N 1
ATOM 748 C CA . SER A 1 100 ? 3.167 14.647 -28.714 1.00 88.19 100 SER A CA 1
ATOM 749 C C . SER A 1 100 ? 2.106 13.944 -27.865 1.00 88.19 100 SER A C 1
ATOM 751 O O . SER A 1 100 ? 2.284 13.744 -26.662 1.00 88.19 100 SER A O 1
ATOM 753 N N . GLU A 1 101 ? 1.011 13.531 -28.505 1.00 85.25 101 GLU A N 1
ATOM 754 C CA . GLU A 1 101 ? -0.129 12.892 -27.838 1.00 85.25 101 GLU A CA 1
ATOM 755 C C . GLU A 1 101 ? 0.289 11.648 -27.037 1.00 85.25 101 GLU A C 1
ATOM 757 O O . GLU A 1 101 ? -0.100 11.489 -25.882 1.00 85.25 101 GLU A O 1
ATOM 762 N N . GLY A 1 102 ? 1.170 10.813 -27.600 1.00 86.62 102 GLY A N 1
ATOM 763 C CA . GLY A 1 102 ? 1.670 9.611 -26.926 1.00 86.62 102 GLY A CA 1
ATOM 764 C C . GLY A 1 102 ? 2.519 9.896 -25.682 1.00 86.62 102 GLY A C 1
ATOM 765 O O . GLY A 1 102 ? 2.390 9.196 -24.677 1.00 86.62 102 GLY A O 1
ATOM 766 N N . GLU A 1 103 ? 3.364 10.932 -25.703 1.00 87.62 103 GLU A N 1
ATOM 767 C CA . GLU A 1 103 ? 4.169 11.299 -24.527 1.00 87.62 103 GLU A CA 1
ATOM 768 C C . GLU A 1 103 ? 3.317 12.017 -23.471 1.00 87.62 103 GLU A C 1
ATOM 770 O O . GLU A 1 103 ? 3.511 11.802 -22.274 1.00 87.62 103 GLU A O 1
ATOM 775 N N . LEU A 1 104 ? 2.332 12.818 -23.891 1.00 90.44 104 LEU A N 1
ATOM 776 C CA . LEU A 1 104 ? 1.359 13.425 -22.983 1.00 90.44 104 LEU A CA 1
ATOM 777 C C . LEU A 1 104 ? 0.534 12.356 -22.264 1.00 90.44 104 LEU A C 1
ATOM 779 O O . LEU A 1 104 ? 0.405 12.411 -21.039 1.00 90.44 104 LEU A O 1
ATOM 783 N N . GLN A 1 105 ? 0.049 11.352 -22.997 1.00 92.06 105 GLN A N 1
ATOM 784 C CA . GLN A 1 105 ? -0.672 10.221 -22.420 1.00 92.06 105 GLN A CA 1
ATOM 785 C C . GLN A 1 105 ? 0.206 9.464 -21.419 1.00 92.06 105 GLN A C 1
ATOM 787 O O . GLN A 1 105 ? -0.185 9.276 -20.269 1.00 92.06 105 GLN A O 1
ATOM 792 N N . ARG A 1 106 ? 1.442 9.120 -21.803 1.00 94.31 106 ARG A N 1
ATOM 793 C CA . ARG A 1 106 ? 2.389 8.419 -20.924 1.00 94.31 106 ARG A CA 1
ATOM 794 C C . ARG A 1 106 ? 2.652 9.176 -19.619 1.00 94.31 106 ARG A C 1
ATOM 796 O O . ARG A 1 106 ? 2.650 8.571 -18.547 1.00 94.31 106 ARG A O 1
ATOM 803 N N . ARG A 1 107 ? 2.876 10.492 -19.678 1.00 93.94 107 ARG A N 1
ATOM 804 C CA . ARG A 1 107 ? 3.094 11.314 -18.473 1.00 93.94 107 ARG A CA 1
ATOM 805 C C . ARG A 1 107 ? 1.836 11.468 -17.629 1.00 93.94 107 ARG A C 1
ATOM 807 O O . ARG A 1 107 ? 1.933 11.516 -16.403 1.00 93.94 107 ARG A O 1
ATOM 814 N N . THR A 1 108 ? 0.673 11.496 -18.269 1.00 94.00 108 THR A N 1
ATOM 815 C CA . THR A 1 108 ? -0.621 11.508 -17.578 1.00 94.00 108 THR A CA 1
ATOM 816 C C . THR A 1 108 ? -0.806 10.216 -16.788 1.00 94.00 108 THR A C 1
ATOM 818 O O . THR A 1 108 ? -1.124 10.268 -15.600 1.00 94.00 108 THR A O 1
ATOM 821 N N . ASP A 1 109 ? -0.484 9.067 -17.386 1.00 95.69 109 ASP A N 1
ATOM 822 C CA . ASP A 1 109 ? -0.522 7.770 -16.706 1.00 95.69 109 ASP A CA 1
ATOM 823 C C . ASP A 1 109 ? 0.478 7.706 -15.537 1.00 95.69 109 ASP A C 1
ATOM 825 O O . ASP A 1 109 ? 0.176 7.154 -14.477 1.00 95.69 109 ASP A O 1
ATOM 829 N N . MET A 1 110 ? 1.673 8.287 -15.694 1.00 95.38 110 MET A N 1
ATOM 830 C CA . MET A 1 110 ? 2.669 8.383 -14.619 1.00 95.38 110 MET A CA 1
ATOM 831 C C . MET A 1 110 ? 2.158 9.221 -13.437 1.00 95.38 110 MET A C 1
ATOM 833 O O . MET A 1 110 ? 2.265 8.790 -12.287 1.00 95.38 110 MET A O 1
ATOM 837 N N . ALA A 1 111 ? 1.559 10.384 -13.703 1.00 93.94 111 ALA A N 1
ATOM 838 C CA . ALA A 1 111 ? 0.972 11.234 -12.669 1.00 93.94 111 ALA A CA 1
ATOM 839 C C . ALA A 1 111 ? -0.226 10.560 -11.975 1.00 93.94 111 ALA A C 1
ATOM 841 O O . ALA A 1 111 ? -0.318 10.582 -10.746 1.00 93.94 111 ALA A O 1
ATOM 842 N N . ALA A 1 112 ? -1.089 9.878 -12.736 1.00 94.06 112 ALA A N 1
ATOM 843 C CA . ALA A 1 112 ? -2.205 9.106 -12.191 1.00 94.06 112 ALA A CA 1
ATOM 844 C C . ALA A 1 112 ? -1.723 8.017 -11.217 1.00 94.06 112 ALA A C 1
ATOM 846 O O . ALA A 1 112 ? -2.226 7.920 -10.099 1.00 94.06 112 ALA A O 1
ATOM 847 N N . ARG A 1 113 ? -0.668 7.271 -11.576 1.00 95.00 113 ARG A N 1
ATOM 848 C CA . ARG A 1 113 ? -0.053 6.273 -10.681 1.00 95.00 113 ARG A CA 1
ATOM 849 C C . ARG A 1 113 ? 0.478 6.894 -9.386 1.00 95.00 113 ARG A C 1
ATOM 851 O O . ARG A 1 113 ? 0.306 6.305 -8.320 1.00 95.00 113 ARG A O 1
ATOM 858 N N . LEU A 1 114 ? 1.105 8.074 -9.452 1.00 94.62 114 LEU A N 1
ATOM 859 C CA . LEU A 1 114 ? 1.558 8.792 -8.253 1.00 94.62 114 LEU A CA 1
ATOM 860 C C . LEU A 1 114 ? 0.380 9.208 -7.362 1.00 94.62 114 LEU A C 1
ATOM 862 O O . LEU A 1 114 ? 0.472 9.078 -6.138 1.00 94.62 114 LEU A O 1
ATOM 866 N N . ARG A 1 115 ? -0.725 9.678 -7.954 1.00 94.38 115 ARG A N 1
ATOM 867 C CA . ARG A 1 115 ? -1.945 10.032 -7.216 1.00 94.38 115 ARG A CA 1
ATOM 868 C C . ARG A 1 115 ? -2.538 8.812 -6.508 1.00 94.38 115 ARG A C 1
ATOM 870 O O . ARG A 1 115 ? -2.793 8.891 -5.305 1.00 94.38 115 ARG A O 1
ATOM 877 N N . ASP A 1 116 ? -2.679 7.690 -7.207 1.00 95.56 116 ASP A N 1
ATOM 878 C CA . ASP A 1 116 ? -3.195 6.440 -6.637 1.00 95.56 116 ASP A CA 1
ATOM 879 C C . ASP A 1 116 ? -2.332 5.951 -5.468 1.00 95.56 116 ASP A C 1
ATOM 881 O O . ASP A 1 116 ? -2.840 5.533 -4.422 1.00 95.56 116 ASP A O 1
ATOM 885 N N . ASP A 1 117 ? -1.008 6.020 -5.616 1.00 94.50 117 ASP A N 1
ATOM 886 C CA . ASP A 1 117 ? -0.070 5.657 -4.558 1.00 94.50 117 ASP A CA 1
ATOM 887 C C . ASP A 1 117 ? -0.197 6.581 -3.342 1.00 94.50 117 ASP A C 1
ATOM 889 O O . ASP A 1 117 ? -0.185 6.104 -2.203 1.00 94.50 117 ASP A O 1
ATOM 893 N N . CYS A 1 118 ? -0.384 7.885 -3.554 1.00 93.00 118 CYS A N 1
ATOM 894 C CA . CYS A 1 118 ? -0.633 8.828 -2.467 1.00 93.00 118 CYS A CA 1
ATOM 895 C C . CYS A 1 118 ? -1.964 8.557 -1.759 1.00 93.00 118 CYS A C 1
ATOM 897 O O . CYS A 1 118 ? -2.013 8.617 -0.530 1.00 93.00 118 CYS A O 1
ATOM 899 N 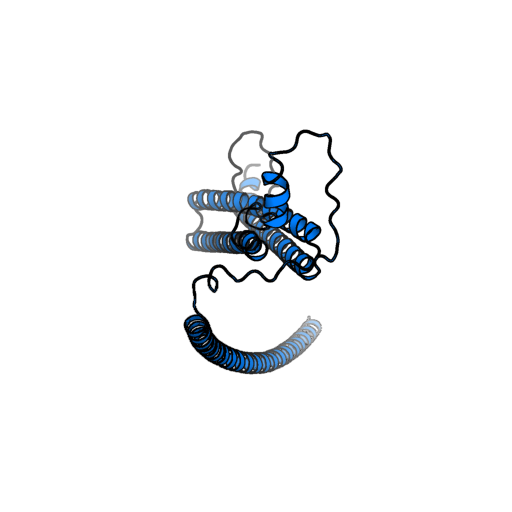N . GLU A 1 119 ? -3.028 8.220 -2.491 1.00 93.62 119 GLU A N 1
ATOM 900 C CA . GLU A 1 119 ? -4.329 7.885 -1.905 1.00 93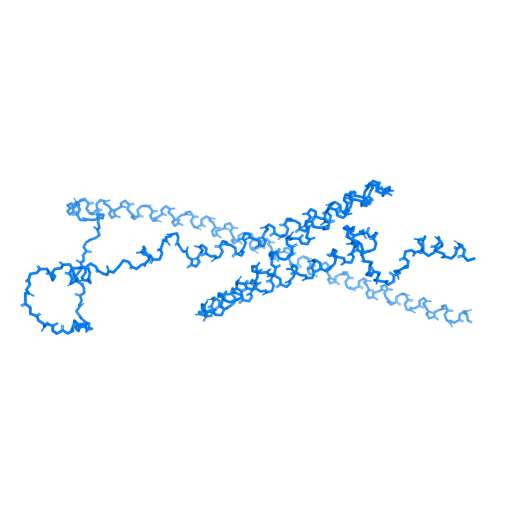.62 119 GLU A CA 1
ATOM 901 C C . GLU A 1 119 ? -4.243 6.615 -1.047 1.00 93.62 119 GLU A C 1
ATOM 903 O O . GLU A 1 119 ? -4.719 6.587 0.093 1.00 93.62 119 GLU A O 1
ATOM 908 N N . LYS A 1 120 ? -3.569 5.574 -1.548 1.00 92.69 120 LYS A N 1
ATOM 909 C CA . LYS A 1 120 ? -3.308 4.343 -0.784 1.00 92.69 120 LYS A CA 1
ATOM 910 C C . LYS A 1 120 ? -2.517 4.641 0.490 1.00 92.69 120 LYS A C 1
ATOM 912 O O . LYS A 1 120 ? -2.903 4.191 1.570 1.00 92.69 120 LYS A O 1
ATOM 917 N N . LEU A 1 121 ? -1.449 5.437 0.396 1.00 91.81 121 LEU A N 1
ATOM 918 C CA . LEU A 1 121 ? -0.654 5.830 1.564 1.00 91.81 121 LEU A CA 1
ATOM 919 C C . LEU A 1 121 ? -1.462 6.673 2.553 1.00 91.81 121 LEU A C 1
ATOM 921 O O . LEU A 1 121 ? -1.365 6.446 3.758 1.00 91.81 121 LEU A O 1
ATOM 925 N N . ALA A 1 122 ? -2.311 7.583 2.074 1.00 89.25 122 ALA A N 1
ATOM 926 C CA . ALA A 1 122 ? -3.212 8.364 2.917 1.00 89.25 122 ALA A CA 1
ATOM 927 C C . ALA A 1 122 ? -4.180 7.470 3.697 1.00 89.25 122 ALA A C 1
ATOM 929 O O . ALA A 1 122 ? -4.345 7.659 4.908 1.00 89.25 122 ALA A O 1
ATOM 930 N N . LYS A 1 123 ? -4.757 6.454 3.040 1.00 89.50 123 LYS A N 1
ATOM 931 C CA . LYS A 1 123 ? -5.600 5.443 3.692 1.00 89.50 123 LYS A CA 1
ATOM 932 C C . LYS A 1 123 ? -4.815 4.692 4.768 1.00 89.50 123 LYS A C 1
ATOM 934 O O . LYS A 1 123 ? -5.240 4.692 5.916 1.00 89.50 123 LYS A O 1
ATOM 939 N N . ILE A 1 124 ? -3.634 4.151 4.469 1.00 87.06 124 ILE A N 1
ATOM 940 C CA . ILE A 1 124 ? -2.822 3.376 5.436 1.00 87.06 124 ILE A CA 1
ATOM 941 C C . ILE A 1 124 ? -2.373 4.226 6.641 1.00 87.06 124 ILE A C 1
ATOM 943 O O . ILE A 1 124 ? -2.378 3.783 7.795 1.00 87.06 124 ILE A O 1
ATOM 947 N N . VAL A 1 125 ? -1.996 5.480 6.398 1.00 85.19 125 VAL A N 1
ATOM 948 C CA . VAL A 1 125 ? -1.551 6.420 7.437 1.00 85.19 125 VAL A CA 1
ATOM 949 C C . VAL A 1 125 ? -2.705 6.860 8.349 1.00 85.19 125 VAL A C 1
ATOM 951 O O . VAL A 1 125 ? -2.475 7.163 9.529 1.00 85.19 125 VAL A O 1
ATOM 954 N N . THR A 1 126 ? -3.933 6.875 7.824 1.00 79.50 126 THR A N 1
ATOM 955 C CA . THR A 1 126 ? -5.149 7.307 8.529 1.00 79.50 126 THR A CA 1
ATOM 956 C C . THR A 1 126 ? -5.880 6.148 9.208 1.00 79.50 126 THR A C 1
ATOM 958 O O . THR A 1 126 ? -6.216 6.267 10.382 1.00 79.50 126 THR A O 1
ATOM 961 N N . VAL A 1 127 ? -6.066 5.010 8.533 1.00 64.00 127 VAL A N 1
ATOM 962 C CA . VAL A 1 127 ? -6.788 3.824 9.034 1.00 64.00 127 VAL A CA 1
ATOM 963 C C . VAL A 1 127 ? -6.075 3.175 10.218 1.00 64.00 127 VAL A C 1
ATOM 965 O O . VAL A 1 127 ? -6.736 2.764 11.165 1.00 64.00 127 VAL A O 1
ATOM 968 N N . ALA A 1 128 ? -4.740 3.185 10.266 1.00 55.56 128 ALA A N 1
ATOM 969 C CA . ALA A 1 128 ? -4.011 2.695 11.441 1.00 55.56 128 ALA A CA 1
ATOM 970 C C . ALA A 1 128 ? -4.255 3.542 12.704 1.00 55.56 128 ALA A C 1
ATOM 972 O O . ALA A 1 128 ? -4.078 3.071 13.826 1.00 55.56 128 ALA A O 1
ATOM 973 N N . ARG A 1 129 ? -4.713 4.798 12.547 1.00 50.75 129 ARG A N 1
ATOM 974 C CA . ARG A 1 129 ? -5.240 5.553 13.685 1.00 50.75 129 ARG A CA 1
ATOM 975 C C . ARG A 1 129 ? -6.487 4.861 14.216 1.00 50.75 129 ARG A C 1
ATOM 977 O O . ARG A 1 129 ? -6.606 4.833 15.419 1.00 50.75 129 ARG A O 1
ATOM 984 N N . MET A 1 130 ? -7.365 4.302 13.384 1.00 47.16 130 MET A N 1
ATOM 985 C CA . MET A 1 130 ? -8.641 3.691 13.792 1.00 47.16 130 MET A CA 1
ATOM 986 C C . MET A 1 130 ? -8.503 2.262 14.337 1.00 47.16 130 MET A C 1
ATOM 988 O O . MET A 1 130 ? -9.319 1.854 15.153 1.00 47.16 130 MET A O 1
ATOM 992 N N . THR A 1 131 ? -7.463 1.512 13.965 1.00 45.03 131 THR A N 1
ATOM 993 C CA . THR A 1 131 ? -7.205 0.183 14.553 1.00 45.03 131 THR A CA 1
ATOM 994 C C . THR A 1 131 ? -6.499 0.273 15.909 1.00 45.03 131 THR A C 1
ATOM 996 O O . THR A 1 131 ? -6.888 -0.424 16.837 1.00 45.03 131 THR A O 1
ATOM 999 N N . ALA A 1 132 ? -5.556 1.209 16.091 1.00 45.50 132 ALA A N 1
ATOM 1000 C CA . ALA A 1 132 ? -5.006 1.536 17.419 1.00 45.50 132 ALA A CA 1
ATOM 1001 C C . ALA A 1 132 ? -5.959 2.424 18.247 1.00 45.50 132 ALA A C 1
ATOM 1003 O O . ALA A 1 132 ? -5.887 2.511 19.477 1.00 45.50 132 ALA A O 1
ATOM 1004 N N . ARG A 1 133 ? -6.883 3.114 17.570 1.00 44.59 133 ARG A N 1
ATOM 1005 C CA . ARG A 1 133 ? -7.976 3.862 18.173 1.00 44.59 133 ARG A CA 1
ATOM 1006 C C . ARG A 1 133 ? -9.325 3.318 17.706 1.00 44.59 133 ARG A C 1
ATOM 1008 O O . ARG A 1 133 ? -10.002 4.010 16.958 1.00 44.59 133 ARG A O 1
ATOM 1015 N N . GLY A 1 134 ? -9.744 2.193 18.292 1.00 41.84 134 GLY A N 1
ATOM 1016 C CA . GLY A 1 134 ? -11.135 1.727 18.235 1.00 41.84 134 GLY A CA 1
ATOM 1017 C C . GLY A 1 134 ? -12.136 2.877 18.410 1.00 41.84 134 GLY A C 1
ATOM 1018 O O . GLY A 1 134 ? -11.945 3.754 19.247 1.00 41.84 134 GLY A O 1
ATOM 1019 N N . LEU A 1 135 ? -13.140 2.929 17.546 1.00 41.50 135 LEU A N 1
ATOM 1020 C CA . LEU A 1 135 ? -14.149 3.984 17.445 1.00 41.50 135 LEU A CA 1
ATOM 1021 C C . LEU A 1 135 ? -14.605 4.498 18.836 1.00 41.50 135 LEU A C 1
ATOM 1023 O O . LEU A 1 135 ? -15.216 3.752 19.590 1.00 41.50 135 LEU A O 1
ATOM 1027 N N . GLY A 1 136 ? -14.255 5.741 19.198 1.00 49.62 136 GLY A N 1
ATOM 1028 C CA . GLY A 1 136 ? -14.663 6.352 20.473 1.00 49.62 136 GLY A CA 1
ATOM 1029 C C . GLY A 1 136 ? -13.774 7.510 20.942 1.00 49.62 136 GLY A C 1
ATOM 1030 O O . GLY A 1 136 ? -12.546 7.485 20.775 1.00 49.62 136 GLY A O 1
ATOM 1031 N N . SER A 1 137 ? -14.409 8.523 21.536 1.00 49.81 137 SER A N 1
ATOM 1032 C CA . SER A 1 137 ? -13.789 9.665 22.225 1.00 49.81 137 SER A CA 1
ATOM 1033 C C . SER A 1 137 ? -12.854 9.200 23.354 1.00 49.81 137 SER A C 1
ATOM 1035 O O . SER A 1 137 ? -13.075 8.156 23.964 1.00 49.81 137 SER A O 1
ATOM 1037 N N . ASN A 1 138 ? -11.819 9.980 23.702 1.00 45.56 138 ASN A N 1
ATOM 1038 C CA . ASN A 1 138 ? -10.964 9.689 24.869 1.00 45.56 138 ASN A CA 1
ATOM 1039 C C . ASN A 1 138 ? -11.776 9.544 26.176 1.00 45.56 138 ASN A C 1
ATOM 1041 O O . ASN A 1 138 ? -11.336 8.837 27.077 1.00 45.56 138 ASN A O 1
ATOM 1045 N N . ALA A 1 139 ? -12.954 10.173 26.264 1.00 48.47 139 ALA A N 1
ATOM 1046 C CA . ALA A 1 139 ? -13.875 10.052 27.395 1.00 48.47 139 ALA A CA 1
ATOM 1047 C C . ALA A 1 139 ? -14.660 8.720 27.421 1.00 48.47 139 ALA A C 1
ATOM 1049 O O . ALA A 1 139 ? -15.117 8.305 28.481 1.00 48.47 139 ALA A O 1
ATOM 1050 N N . GLU A 1 140 ? -14.791 8.033 26.281 1.00 52.88 140 GLU A N 1
ATOM 1051 C CA . GLU A 1 140 ? -15.498 6.745 26.155 1.00 52.88 140 GLU A CA 1
ATOM 1052 C C . GLU A 1 140 ? -14.584 5.535 26.360 1.00 52.88 140 GLU A C 1
ATOM 1054 O O . GLU A 1 140 ? -15.061 4.439 26.628 1.00 52.88 140 GLU A O 1
ATOM 1059 N N . ARG A 1 141 ? -13.263 5.711 26.258 1.00 54.50 141 ARG A N 1
ATOM 1060 C CA . ARG A 1 141 ? -12.299 4.600 26.368 1.00 54.50 141 ARG A CA 1
ATOM 1061 C C . ARG A 1 141 ? -11.972 4.172 27.780 1.00 54.50 141 ARG A C 1
ATOM 1063 O O . ARG A 1 141 ? -11.460 3.077 27.978 1.00 54.50 141 ARG A O 1
ATOM 1070 N N . ASN A 1 142 ? -12.185 5.060 28.734 1.00 51.22 142 ASN A N 1
ATOM 1071 C CA . ASN A 1 142 ? -11.981 4.763 30.135 1.00 51.22 142 ASN A CA 1
ATOM 1072 C C . ASN A 1 142 ? -13.043 5.528 30.922 1.00 51.22 142 ASN A C 1
ATOM 1074 O O . ASN A 1 142 ? -12.727 6.556 31.532 1.00 51.22 142 ASN A O 1
ATOM 1078 N N . PRO A 1 143 ? -14.324 5.112 30.847 1.00 53.00 143 PRO A N 1
ATOM 1079 C CA . PRO A 1 143 ? -15.298 5.630 31.786 1.00 53.00 143 PRO A CA 1
ATOM 1080 C C . PRO A 1 143 ? -14.724 5.363 33.177 1.00 53.00 143 PRO A C 1
ATOM 1082 O O . PRO A 1 143 ? -14.446 4.215 33.516 1.00 53.00 143 PRO A O 1
ATOM 1085 N N . ALA A 1 144 ? -14.487 6.429 33.953 1.00 54.16 144 ALA A N 1
ATOM 1086 C CA . ALA A 1 144 ? -14.104 6.290 35.354 1.00 54.16 144 ALA A CA 1
ATOM 1087 C C . ALA A 1 144 ? -15.020 5.242 35.985 1.00 54.16 144 ALA A C 1
ATOM 1089 O O . ALA A 1 144 ? -16.232 5.278 35.722 1.00 54.16 144 ALA A O 1
ATOM 1090 N N . SER A 1 145 ? -14.428 4.301 36.728 1.00 61.50 145 SER A N 1
ATOM 1091 C CA . SER A 1 145 ? -15.166 3.163 37.264 1.00 61.50 145 SER A CA 1
ATOM 1092 C C . SER A 1 145 ? -16.431 3.676 37.966 1.00 61.50 145 SER A C 1
ATOM 1094 O O . SER A 1 145 ? -16.403 4.760 38.558 1.00 61.50 145 SER A O 1
ATOM 1096 N N . PRO A 1 146 ? -17.570 2.973 37.889 1.00 61.34 146 PRO A N 1
ATOM 1097 C CA . PRO A 1 146 ? -18.788 3.422 38.561 1.00 61.34 146 PRO A CA 1
ATOM 1098 C C . PRO A 1 146 ? -18.551 3.653 40.063 1.00 61.34 146 PRO A C 1
ATOM 1100 O O . PRO A 1 146 ? -19.162 4.544 40.640 1.00 61.34 146 PRO A O 1
ATOM 1103 N N . THR A 1 147 ? -17.584 2.950 40.660 1.00 62.22 147 THR A N 1
ATOM 1104 C CA . THR A 1 147 ? -17.022 3.207 41.992 1.00 62.22 147 THR A CA 1
ATOM 1105 C C . THR A 1 147 ? -16.328 4.563 42.129 1.00 62.22 147 THR A C 1
ATOM 1107 O O . THR A 1 147 ? -16.601 5.268 43.094 1.00 62.22 147 THR A O 1
ATOM 1110 N N . ASP A 1 148 ? -15.489 4.980 41.176 1.00 60.81 148 ASP A N 1
ATOM 1111 C CA . ASP A 1 148 ? -14.870 6.316 41.175 1.00 60.81 148 ASP A CA 1
ATOM 1112 C C . ASP A 1 148 ? -15.917 7.418 40.969 1.00 60.81 148 ASP A C 1
ATOM 1114 O O . ASP A 1 148 ? -15.856 8.459 41.622 1.00 60.81 148 ASP A O 1
ATOM 1118 N N . ARG A 1 149 ? -16.913 7.190 40.097 1.00 64.69 149 ARG A N 1
ATOM 1119 C CA . ARG A 1 149 ? -18.033 8.129 39.908 1.00 64.69 149 ARG A CA 1
ATOM 1120 C C . ARG A 1 149 ? -18.904 8.228 41.152 1.00 64.69 149 ARG A C 1
ATOM 1122 O O . ARG A 1 149 ? -19.265 9.335 41.527 1.00 64.69 149 ARG A O 1
ATOM 1129 N N . ALA A 1 150 ? -19.223 7.108 41.7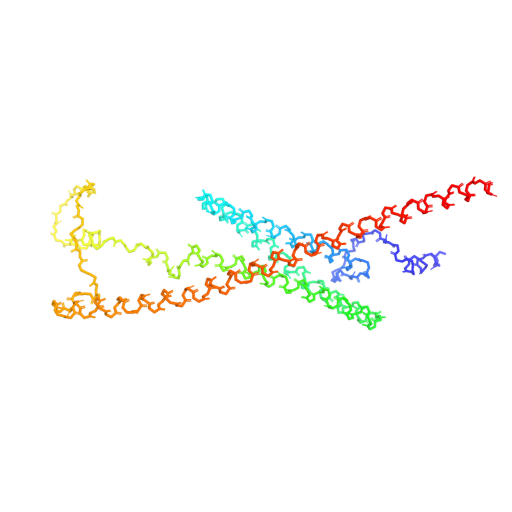96 1.00 63.72 150 ALA A N 1
ATOM 1130 C CA . ALA A 1 150 ? -19.996 7.082 43.033 1.00 63.72 150 ALA A CA 1
ATOM 1131 C C . ALA A 1 150 ? -19.215 7.687 44.209 1.00 63.72 150 ALA A C 1
ATOM 1133 O O . ALA A 1 150 ? -19.806 8.384 45.024 1.00 63.72 150 ALA A O 1
ATOM 1134 N N . ALA A 1 151 ? -17.895 7.501 44.277 1.00 64.19 151 ALA A N 1
ATOM 1135 C CA . ALA A 1 151 ? -17.048 8.141 45.283 1.00 64.19 151 ALA A CA 1
ATOM 1136 C C . ALA A 1 151 ? -16.959 9.667 45.088 1.00 64.19 151 ALA A C 1
ATOM 1138 O O . ALA A 1 151 ? -16.921 10.410 46.066 1.00 64.19 151 ALA A O 1
ATOM 1139 N N . LEU A 1 152 ? -16.965 10.141 43.837 1.00 58.25 152 LEU A N 1
ATOM 1140 C CA . LEU A 1 152 ? -16.973 11.569 43.497 1.00 58.25 152 LEU A CA 1
ATOM 1141 C C . LEU A 1 152 ? -18.352 12.230 43.655 1.00 58.25 152 LEU A C 1
ATOM 1143 O O . LEU A 1 152 ? -18.427 13.358 44.129 1.00 58.25 152 LEU A O 1
ATOM 1147 N N . LEU A 1 153 ? -19.438 11.554 43.264 1.00 65.94 153 LEU A N 1
ATOM 1148 C CA . LEU A 1 153 ? -20.808 12.094 43.286 1.00 65.94 153 LEU A CA 1
ATOM 1149 C C . LEU A 1 153 ? -21.552 11.815 44.600 1.00 65.94 153 LEU A C 1
ATOM 1151 O O . LEU A 1 153 ? -22.453 12.564 44.957 1.00 65.94 153 LEU A O 1
ATOM 1155 N N . GLY A 1 154 ? -21.177 10.763 45.333 1.00 55.34 154 GLY A N 1
ATOM 1156 C CA . GLY A 1 154 ? -21.756 10.408 46.632 1.00 55.34 154 GLY A CA 1
ATOM 1157 C C . GLY A 1 154 ? -21.271 11.289 47.786 1.00 55.34 154 GLY A C 1
ATOM 1158 O O . GLY A 1 154 ? -21.842 11.248 48.872 1.00 55.34 154 GLY A O 1
ATOM 1159 N N . SER A 1 155 ? -20.254 12.127 47.558 1.00 54.12 155 SER A N 1
ATOM 1160 C CA . SER A 1 155 ? -19.734 13.087 48.537 1.00 54.12 155 SER A CA 1
ATOM 1161 C C . SER A 1 155 ? -20.415 14.460 48.429 1.00 54.12 155 SER A C 1
ATOM 1163 O O . SER A 1 155 ? -19.749 15.494 48.444 1.00 54.12 155 SER A O 1
ATOM 1165 N N . SER A 1 156 ? -21.745 14.498 48.324 1.00 50.88 156 SER A N 1
ATOM 1166 C CA . SER A 1 156 ? -22.518 15.749 48.394 1.00 50.88 156 SER A CA 1
ATOM 1167 C C . SER A 1 156 ? -23.255 15.946 49.725 1.00 50.88 156 SER A C 1
ATOM 1169 O O . SER A 1 156 ? -24.068 16.858 49.840 1.00 50.88 156 SER A O 1
ATOM 1171 N N . SER A 1 157 ? -22.971 15.134 50.752 1.00 52.94 157 SER A N 1
ATOM 1172 C CA . SER A 1 157 ? -23.519 15.337 52.100 1.00 52.94 157 SER A CA 1
ATOM 1173 C C . SER A 1 157 ? -22.555 14.885 53.197 1.00 52.94 157 SER A C 1
ATOM 1175 O O . SER A 1 157 ? -22.728 13.834 53.804 1.00 52.94 157 SER A O 1
ATOM 1177 N N . ALA A 1 158 ? -21.509 15.674 53.435 1.00 45.88 158 ALA A N 1
ATOM 1178 C CA . ALA A 1 158 ? -20.892 15.804 54.755 1.00 45.88 158 ALA A CA 1
ATOM 1179 C C . ALA A 1 158 ? -19.909 16.976 54.733 1.00 45.88 158 ALA A C 1
ATOM 1181 O O . ALA A 1 158 ? -18.834 16.926 54.142 1.00 45.88 158 ALA A O 1
ATOM 1182 N N . THR A 1 159 ? -20.301 18.046 55.407 1.00 48.88 159 THR A N 1
ATOM 1183 C CA . THR A 1 159 ? -19.415 19.075 55.939 1.00 48.88 159 THR A CA 1
ATOM 1184 C C . THR A 1 159 ? -18.206 18.446 56.633 1.00 48.88 159 THR A C 1
ATOM 1186 O O . THR A 1 159 ? -18.365 17.734 57.624 1.00 48.88 159 THR A O 1
ATOM 1189 N N . GLY A 1 160 ? -17.000 18.742 56.158 1.00 44.50 160 GLY A N 1
ATOM 1190 C CA . GLY A 1 160 ? -15.776 18.411 56.878 1.00 44.50 160 GLY A CA 1
ATOM 1191 C C . GLY A 1 160 ? -14.601 18.188 55.943 1.00 44.50 160 GLY A C 1
ATOM 1192 O O . GLY A 1 160 ? -14.660 17.351 55.051 1.00 44.50 160 GLY A O 1
ATOM 1193 N N . PHE A 1 161 ? -13.527 18.939 56.168 1.00 54.00 161 PHE A N 1
ATOM 1194 C CA . PHE A 1 161 ? -12.219 18.776 55.540 1.00 54.00 161 PHE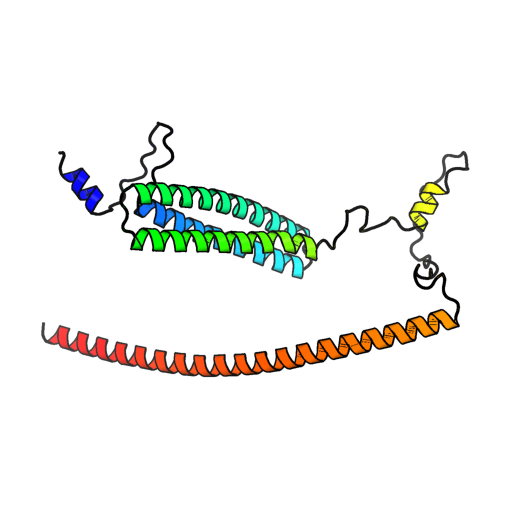 A CA 1
ATOM 1195 C C . PHE A 1 161 ? -11.718 17.328 55.728 1.00 54.00 161 PHE A C 1
ATOM 1197 O O . PHE A 1 161 ? -11.151 16.981 56.763 1.00 54.00 161 PHE A O 1
ATOM 1204 N N . GLY A 1 162 ? -12.010 16.462 54.754 1.00 48.91 162 GLY A N 1
ATOM 1205 C CA . GLY A 1 162 ? -11.921 15.008 54.869 1.00 48.91 162 GLY A CA 1
ATOM 1206 C C . GLY A 1 162 ? -10.853 14.404 53.960 1.00 48.91 162 GLY A C 1
ATOM 1207 O O . GLY A 1 162 ? -10.800 14.688 52.770 1.00 48.91 162 GLY A O 1
ATOM 1208 N N . ARG A 1 163 ? -10.003 13.588 54.588 1.00 57.00 163 ARG A N 1
ATOM 1209 C CA . ARG A 1 163 ? -8.904 12.725 54.108 1.00 57.00 163 ARG A CA 1
ATOM 1210 C C . ARG A 1 163 ? -8.856 12.377 52.601 1.00 57.00 163 ARG A C 1
ATOM 1212 O O . ARG A 1 163 ? -9.887 12.071 52.009 1.00 57.00 163 ARG A O 1
ATOM 1219 N N . PRO A 1 164 ? -7.645 12.263 52.012 1.00 49.53 164 PRO A N 1
ATOM 1220 C CA . PRO A 1 164 ? -7.484 11.793 50.640 1.00 49.53 164 PRO A CA 1
ATOM 1221 C C . PRO A 1 164 ? -8.012 10.360 50.491 1.00 49.53 164 PRO A C 1
ATOM 1223 O O . PRO A 1 164 ? -7.677 9.477 51.282 1.00 49.53 164 PRO A O 1
ATOM 1226 N N . VAL A 1 165 ? -8.828 10.141 49.458 1.00 57.69 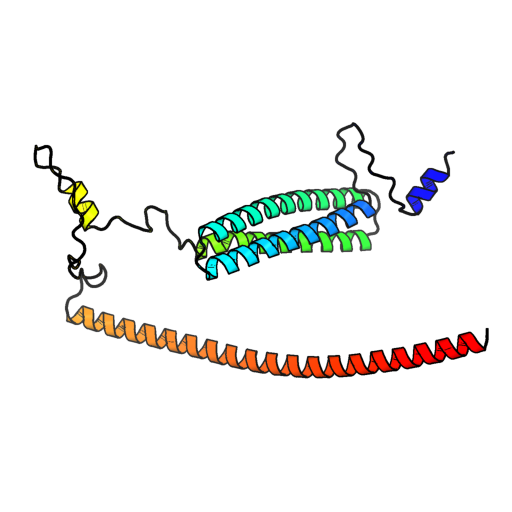165 VAL A N 1
ATOM 1227 C CA . VAL A 1 165 ? -9.355 8.832 49.055 1.00 57.69 165 VAL A CA 1
ATOM 1228 C C . VAL A 1 165 ? -8.179 7.915 48.702 1.00 57.69 165 VAL A C 1
ATOM 1230 O O . VAL A 1 165 ? -7.594 8.009 47.624 1.00 57.69 165 VAL A O 1
ATOM 1233 N N . ALA A 1 166 ? -7.793 7.046 49.635 1.00 51.25 166 ALA A N 1
ATOM 1234 C CA . ALA A 1 166 ? -6.767 6.038 49.414 1.00 51.25 166 ALA A CA 1
ATOM 1235 C C . ALA A 1 166 ? -7.388 4.840 48.683 1.00 51.25 166 ALA A C 1
ATOM 1237 O O . ALA A 1 166 ? -8.297 4.187 49.194 1.00 51.25 166 ALA A O 1
ATOM 1238 N N . ARG A 1 167 ? -6.897 4.552 47.473 1.00 54.78 167 ARG A N 1
ATOM 1239 C CA . ARG A 1 167 ? -7.272 3.355 46.709 1.00 54.78 167 ARG A CA 1
ATOM 1240 C C . ARG A 1 167 ? -6.782 2.119 47.466 1.00 54.78 167 ARG A C 1
ATOM 1242 O O . ARG A 1 167 ? -5.576 1.918 47.585 1.00 54.78 167 ARG A O 1
ATOM 1249 N N . VAL A 1 168 ? -7.697 1.293 47.968 1.00 53.72 168 VAL A N 1
ATOM 1250 C CA . VAL A 1 168 ? -7.351 -0.017 48.536 1.00 53.72 168 VAL A CA 1
ATOM 1251 C C . VAL A 1 168 ? -7.148 -0.988 47.375 1.00 53.72 168 VAL A C 1
ATOM 1253 O O . VAL A 1 168 ? -8.098 -1.394 46.710 1.00 53.72 168 VAL A O 1
ATOM 1256 N N . PHE A 1 169 ? -5.890 -1.323 47.097 1.00 43.19 169 PHE A N 1
ATOM 1257 C CA . PHE A 1 169 ? -5.533 -2.341 46.113 1.00 43.19 169 PHE A CA 1
ATOM 1258 C C . PHE A 1 169 ? -6.001 -3.709 46.641 1.00 43.19 169 PHE A C 1
ATOM 1260 O O . PHE A 1 169 ? -5.573 -4.122 47.716 1.00 43.19 169 PHE A O 1
ATOM 1267 N N . GLY A 1 170 ? -6.902 -4.388 45.923 1.00 54.94 170 GLY A N 1
ATOM 1268 C CA . GLY A 1 170 ? -7.371 -5.738 46.276 1.00 54.94 170 GLY A CA 1
ATOM 1269 C C . GLY A 1 170 ? -8.821 -5.862 46.759 1.00 54.94 170 GLY A C 1
ATOM 1270 O O . GLY A 1 170 ? -9.258 -6.978 47.025 1.00 54.94 170 GLY A O 1
ATOM 1271 N N . ALA A 1 171 ? -9.600 -4.776 46.828 1.00 55.78 171 ALA A N 1
ATOM 1272 C CA . ALA A 1 171 ? -11.051 -4.911 46.956 1.00 55.78 171 ALA A CA 1
ATOM 1273 C C . ALA A 1 171 ? -11.605 -5.451 45.627 1.00 55.78 171 ALA A C 1
ATOM 1275 O O . ALA A 1 171 ? -11.689 -4.716 44.643 1.00 55.78 171 ALA A O 1
ATOM 1276 N N . ALA A 1 172 ? -11.909 -6.751 45.582 1.00 52.22 172 ALA A N 1
ATOM 1277 C CA . ALA A 1 172 ? -12.533 -7.384 44.430 1.00 52.22 172 ALA A CA 1
ATOM 1278 C C . ALA A 1 172 ? -13.818 -6.618 44.093 1.00 52.22 172 ALA A C 1
ATOM 1280 O O . ALA A 1 172 ? -14.743 -6.560 44.907 1.00 52.22 172 ALA A O 1
ATOM 1281 N N . ALA A 1 173 ? -13.848 -5.985 42.918 1.00 57.47 173 ALA A N 1
ATOM 1282 C CA . ALA A 1 173 ? -15.071 -5.419 42.378 1.00 57.47 173 ALA A CA 1
ATOM 1283 C C . ALA A 1 173 ? -16.130 -6.525 42.414 1.00 57.47 173 ALA A C 1
ATOM 1285 O O . ALA A 1 173 ? -15.881 -7.621 41.908 1.00 57.47 173 ALA A O 1
ATOM 1286 N N . GLN A 1 174 ? -17.264 -6.273 43.074 1.00 59.56 174 GLN A N 1
ATOM 1287 C CA . GLN A 1 174 ? -18.337 -7.259 43.095 1.00 59.56 174 GLN A CA 1
ATOM 1288 C C . GLN A 1 174 ? -18.702 -7.607 41.647 1.00 59.56 174 GLN A C 1
ATOM 1290 O O . GLN A 1 174 ? -18.778 -6.683 40.830 1.00 59.56 174 GLN A O 1
ATOM 1295 N N . PRO A 1 175 ? -18.874 -8.897 41.310 1.00 58.94 175 PRO A N 1
ATOM 1296 C CA . PRO A 1 175 ? -19.247 -9.297 39.963 1.00 58.94 175 PRO A CA 1
ATOM 1297 C C . PRO A 1 175 ? -20.593 -8.652 39.637 1.00 58.94 175 PRO A C 1
ATOM 1299 O O . PRO A 1 175 ? -21.627 -9.033 40.175 1.00 58.94 175 PRO A O 1
ATOM 1302 N N . GLN A 1 176 ? -20.557 -7.602 38.818 1.00 64.62 176 GLN A N 1
ATOM 1303 C CA . GLN A 1 176 ? -21.755 -6.943 38.329 1.00 64.62 176 GLN A CA 1
ATOM 1304 C C . GLN A 1 176 ? -22.200 -7.663 37.067 1.00 64.62 176 GLN A C 1
ATOM 1306 O O . GLN A 1 176 ? -21.419 -7.827 36.128 1.00 64.62 176 GLN A O 1
ATOM 1311 N N . GLU A 1 177 ? -23.456 -8.091 37.060 1.00 64.75 177 GLU A N 1
ATOM 1312 C CA . GLU A 1 177 ? -24.098 -8.630 35.871 1.00 64.75 177 GLU A CA 1
ATOM 1313 C C . GLU A 1 177 ? -24.063 -7.602 34.740 1.00 64.75 177 GLU A C 1
ATOM 1315 O O . GLU A 1 177 ? -24.242 -6.398 34.947 1.00 64.75 177 GLU A O 1
ATOM 1320 N N . THR A 1 178 ? -23.819 -8.085 33.526 1.00 72.62 178 THR A N 1
ATOM 1321 C CA . THR A 1 178 ? -23.856 -7.247 32.331 1.00 72.62 178 THR A CA 1
ATOM 1322 C C . THR A 1 178 ? -25.254 -6.673 32.104 1.00 72.62 178 THR A C 1
ATOM 1324 O O . THR A 1 178 ? -26.253 -7.324 32.396 1.00 72.62 178 THR A O 1
ATOM 1327 N N . GLU A 1 179 ? -25.345 -5.480 31.507 1.00 72.75 179 GLU A N 1
ATOM 1328 C CA . GLU A 1 179 ? -26.630 -4.840 31.161 1.00 72.75 179 GLU A CA 1
ATOM 1329 C C . GLU A 1 179 ? -27.529 -5.739 30.286 1.00 72.75 179 GLU A C 1
ATOM 1331 O O . GLU A 1 179 ? -28.748 -5.600 30.306 1.00 72.75 179 GLU A O 1
ATOM 1336 N N . GLN A 1 180 ? -26.936 -6.689 29.549 1.00 69.62 180 GLN A N 1
ATOM 1337 C CA . GLN A 1 180 ? -27.675 -7.700 28.792 1.00 69.62 180 GLN A CA 1
ATOM 1338 C C . GLN A 1 180 ? -28.265 -8.816 29.647 1.00 69.62 180 GLN A C 1
ATOM 1340 O O . GLN A 1 180 ? -29.308 -9.308 29.263 1.00 69.62 180 GLN A O 1
ATOM 1345 N N . THR A 1 181 ? -27.636 -9.232 30.748 1.00 71.94 181 THR A N 1
ATOM 1346 C CA . THR A 1 181 ? -28.094 -10.360 31.583 1.00 71.94 181 THR A CA 1
ATOM 1347 C C . THR A 1 181 ? -28.944 -9.906 32.765 1.00 71.94 181 THR A C 1
ATOM 1349 O O . THR A 1 181 ? -29.788 -10.665 33.220 1.00 71.94 181 THR A O 1
ATOM 1352 N N . ARG A 1 182 ? -28.785 -8.648 33.199 1.00 78.00 182 ARG A N 1
ATOM 1353 C CA . ARG A 1 182 ? -29.539 -8.022 34.297 1.00 78.00 182 ARG A CA 1
ATOM 1354 C C . ARG A 1 182 ? -31.076 -8.152 34.192 1.00 78.00 182 ARG A C 1
ATOM 1356 O O . ARG A 1 182 ? -31.706 -8.265 35.240 1.00 78.00 182 ARG A O 1
ATOM 1363 N N . PRO A 1 183 ? -31.722 -8.070 33.007 1.00 80.81 183 PRO A N 1
ATOM 1364 C CA . PRO A 1 183 ? -33.179 -8.178 32.915 1.00 80.81 183 PRO A CA 1
ATOM 1365 C C . PRO A 1 183 ? -33.691 -9.606 32.665 1.00 80.81 183 PRO A C 1
ATOM 1367 O O . PRO A 1 183 ? -34.906 -9.779 32.571 1.00 80.81 183 PRO A O 1
ATOM 1370 N N . LEU A 1 184 ? -32.816 -10.607 32.491 1.00 81.00 184 LEU A N 1
ATOM 1371 C CA . LEU A 1 184 ? -33.248 -11.977 32.205 1.00 81.00 184 LEU A CA 1
ATOM 1372 C C . LEU A 1 184 ? -33.388 -12.791 33.489 1.00 81.00 184 LEU A C 1
ATOM 1374 O O . LEU A 1 184 ? -32.530 -12.754 34.361 1.00 81.00 184 LEU A O 1
ATOM 1378 N N . ASP A 1 185 ? -34.469 -13.561 33.549 1.00 83.88 185 ASP A N 1
ATOM 1379 C CA . ASP A 1 185 ? -34.658 -14.629 34.531 1.00 83.88 185 ASP A CA 1
ATOM 1380 C C . ASP A 1 185 ? -33.749 -15.834 34.203 1.00 83.88 185 ASP A C 1
ATOM 1382 O O . ASP A 1 185 ? -33.269 -15.949 33.070 1.00 83.88 185 ASP A O 1
ATOM 1386 N N . ASP A 1 186 ? -33.544 -16.765 35.138 1.00 83.12 186 ASP A N 1
ATOM 1387 C CA . ASP A 1 186 ? -32.607 -17.900 35.000 1.00 83.12 186 ASP A CA 1
ATOM 1388 C C . ASP A 1 186 ? -32.860 -18.732 33.726 1.00 83.12 186 ASP A C 1
ATOM 1390 O O . ASP A 1 186 ? -31.934 -19.133 33.013 1.00 83.12 186 ASP A O 1
ATOM 1394 N N . HIS A 1 187 ? -34.132 -18.937 33.375 1.00 85.06 187 HIS A N 1
ATOM 1395 C CA . HIS A 1 187 ? -34.525 -19.595 32.126 1.00 85.06 187 HIS A CA 1
ATOM 1396 C C . HIS A 1 187 ? -34.170 -18.776 30.876 1.00 85.06 187 HIS A C 1
ATOM 1398 O O . HIS A 1 187 ? -33.756 -19.338 29.859 1.00 85.06 187 HIS A O 1
ATOM 1404 N N . GLY A 1 188 ? -34.311 -17.451 30.947 1.00 85.62 188 GLY A N 1
ATOM 1405 C CA . GLY A 1 188 ? -33.928 -16.539 29.873 1.00 85.62 188 GLY A CA 1
ATOM 1406 C C . GLY A 1 188 ? -32.412 -16.483 29.687 1.00 85.62 188 GLY A C 1
ATOM 1407 O O . GLY A 1 188 ? -31.937 -16.469 28.552 1.00 85.62 188 GLY A O 1
ATOM 1408 N N . LEU A 1 189 ? -31.649 -16.531 30.781 1.00 87.62 189 LEU A N 1
ATOM 1409 C CA . LEU A 1 189 ? -30.190 -16.585 30.749 1.00 87.62 189 LEU A CA 1
ATOM 1410 C C . LEU A 1 189 ? -29.690 -17.866 30.068 1.00 87.62 189 LEU A C 1
ATOM 1412 O O . LEU A 1 189 ? -28.803 -17.807 29.216 1.00 87.62 189 LEU A O 1
ATOM 1416 N N . PHE A 1 190 ? -30.306 -19.012 30.374 1.00 89.88 190 PHE A N 1
ATOM 1417 C CA . PHE A 1 190 ? -30.003 -20.275 29.699 1.00 89.88 190 PHE A CA 1
ATOM 1418 C C . PHE A 1 190 ? -30.319 -20.215 28.197 1.00 89.88 190 PHE A C 1
ATOM 1420 O O . PHE A 1 190 ? -29.514 -20.635 27.366 1.00 89.88 190 PHE A O 1
ATOM 1427 N N . GLN A 1 191 ? -31.464 -19.641 27.819 1.00 90.75 191 GLN A N 1
ATOM 1428 C CA . GLN A 1 191 ? -31.836 -19.501 26.411 1.00 90.75 191 GLN A CA 1
ATOM 1429 C C . GLN A 1 191 ? -30.894 -18.556 25.648 1.00 90.75 191 GLN A C 1
ATOM 1431 O O . GLN A 1 191 ? -30.526 -18.833 24.501 1.00 90.75 191 GLN A O 1
ATOM 1436 N N . LEU A 1 192 ? -30.456 -17.472 26.293 1.00 90.38 192 LEU A N 1
ATOM 1437 C CA . LEU A 1 192 ? -29.438 -16.572 25.760 1.00 90.38 192 LEU A CA 1
ATOM 1438 C C . LEU A 1 192 ? -28.113 -17.313 25.543 1.00 90.38 192 LEU A C 1
ATOM 1440 O O . LEU A 1 192 ? -27.517 -17.188 24.474 1.00 90.38 192 LEU A O 1
ATOM 1444 N N . GLN A 1 193 ? -27.688 -18.129 26.511 1.00 91.31 193 GLN A N 1
ATOM 1445 C CA . GLN A 1 193 ? -26.470 -18.930 26.406 1.00 91.31 193 GLN A CA 1
ATOM 1446 C C . GLN A 1 193 ? -26.526 -19.906 25.223 1.00 91.31 193 GLN A C 1
ATOM 1448 O O . GLN A 1 193 ? -25.575 -19.971 24.446 1.00 91.31 193 GLN A O 1
ATOM 1453 N N . VAL A 1 194 ? -27.638 -20.627 25.048 1.00 93.75 194 VAL A N 1
ATOM 1454 C CA . VAL A 1 194 ? -27.829 -21.551 23.915 1.00 93.75 194 VAL A CA 1
ATOM 1455 C C . VAL A 1 194 ? -27.761 -20.802 22.583 1.00 93.75 194 VAL A C 1
ATOM 1457 O O . VAL A 1 194 ? -27.034 -21.212 21.681 1.00 93.75 194 VAL A O 1
ATOM 1460 N N . THR A 1 195 ? -28.442 -19.658 22.488 1.00 93.94 195 THR A N 1
ATOM 1461 C CA . THR A 1 195 ? -28.422 -18.812 21.283 1.00 93.94 195 THR A CA 1
ATOM 1462 C C . THR A 1 195 ? -27.006 -18.321 20.973 1.00 93.94 195 THR A C 1
ATOM 1464 O O . THR A 1 195 ? -26.581 -18.285 19.818 1.00 93.94 195 THR A O 1
ATOM 1467 N N . GLN A 1 196 ? -26.248 -17.948 22.004 1.00 92.62 196 GLN A N 1
ATOM 1468 C CA . GLN A 1 196 ? -24.887 -17.462 21.837 1.00 92.62 196 GLN A CA 1
ATOM 1469 C C . GLN A 1 196 ? -23.923 -18.577 21.423 1.00 92.62 196 GLN A C 1
ATOM 1471 O O . GLN A 1 196 ? -23.051 -18.333 20.590 1.00 92.62 196 GLN A O 1
ATOM 1476 N N . MET A 1 197 ? -24.103 -19.796 21.936 1.00 94.75 197 MET A N 1
ATOM 1477 C CA . MET A 1 197 ? -23.350 -20.963 21.472 1.00 94.75 197 MET A CA 1
ATOM 1478 C C . MET A 1 197 ? -23.630 -21.271 19.999 1.00 94.75 197 MET A C 1
ATOM 1480 O O . MET A 1 197 ? -22.694 -21.449 19.227 1.00 94.75 197 MET A O 1
ATOM 1484 N N . GLU A 1 198 ? -24.893 -21.244 19.575 1.00 96.56 198 GLU A N 1
ATOM 1485 C CA . GLU A 1 198 ? -25.262 -21.494 18.176 1.00 96.56 198 GLU A CA 1
ATOM 1486 C C . GLU A 1 198 ? -24.682 -20.431 17.221 1.00 96.56 198 GLU A C 1
ATOM 1488 O O . GLU A 1 198 ? -24.180 -20.740 16.132 1.00 96.56 198 GLU A O 1
ATOM 1493 N N . GLN A 1 199 ? -24.669 -19.164 17.649 1.00 95.50 199 GLN A N 1
ATOM 1494 C CA . GLN A 1 199 ? -24.002 -18.093 16.906 1.00 95.50 199 GLN A CA 1
ATOM 1495 C C . GLN A 1 199 ? -22.488 -18.308 16.816 1.00 95.50 199 GLN A C 1
ATOM 1497 O O . GLN A 1 199 ? -21.910 -18.097 15.747 1.00 95.50 199 GLN A O 1
ATOM 1502 N N . GLN A 1 200 ? -21.844 -18.726 17.909 1.00 95.06 200 GLN A N 1
ATOM 1503 C CA . GLN A 1 200 ? -20.413 -19.030 17.917 1.00 95.06 200 GLN A CA 1
ATOM 1504 C C . GLN A 1 200 ? -20.087 -20.199 16.981 1.00 95.06 200 GLN A C 1
ATOM 1506 O O . GLN A 1 200 ? -19.172 -20.073 16.168 1.00 95.06 200 GLN A O 1
ATOM 1511 N N . ASP A 1 201 ? -20.869 -21.278 17.002 1.00 96.12 201 ASP A N 1
ATOM 1512 C CA . ASP A 1 201 ? -20.683 -22.424 16.103 1.00 96.12 201 ASP A CA 1
ATOM 1513 C C . ASP A 1 201 ? -20.815 -22.019 14.629 1.00 96.12 201 ASP A C 1
ATOM 1515 O O . ASP A 1 201 ? -19.997 -22.402 13.786 1.00 96.12 201 ASP A O 1
ATOM 1519 N N . THR A 1 202 ? -21.780 -21.152 14.315 1.00 95.94 202 THR A N 1
ATOM 1520 C CA . THR A 1 202 ? -21.950 -20.605 12.960 1.00 95.94 202 THR A CA 1
ATOM 1521 C C . THR A 1 202 ? -20.736 -19.771 12.528 1.00 95.94 202 THR A C 1
ATOM 1523 O O . THR A 1 202 ? -20.253 -19.890 11.396 1.00 95.94 202 THR A O 1
ATOM 1526 N N . GLN A 1 203 ? -20.195 -18.945 13.429 1.00 93.75 203 GLN A N 1
ATOM 1527 C CA . GLN A 1 203 ? -18.986 -18.157 13.167 1.00 93.75 203 GLN A CA 1
ATOM 1528 C C . GLN A 1 203 ? -17.754 -19.050 12.964 1.00 93.75 203 GLN A C 1
ATOM 1530 O O . GLN A 1 203 ? -16.957 -18.800 12.054 1.00 93.75 203 GLN A O 1
ATOM 1535 N N . LEU A 1 204 ? -17.608 -20.113 13.758 1.00 95.50 204 LEU A N 1
ATOM 1536 C CA . LEU A 1 204 ? -16.520 -21.086 13.630 1.00 95.50 204 LEU A CA 1
ATOM 1537 C C . LEU A 1 204 ? -16.593 -21.862 12.310 1.00 95.50 204 LEU A C 1
ATOM 1539 O O . LEU A 1 204 ? -15.563 -22.068 11.656 1.00 95.50 204 LEU A O 1
ATOM 1543 N N . ALA A 1 205 ? -17.797 -22.237 11.872 1.00 95.62 205 ALA A N 1
ATOM 1544 C CA . ALA A 1 205 ? -18.005 -22.860 10.569 1.00 95.62 205 ALA A CA 1
ATOM 1545 C C . ALA A 1 205 ? -17.547 -21.928 9.436 1.00 95.62 205 ALA A C 1
ATOM 1547 O O . ALA A 1 205 ? -16.765 -22.336 8.573 1.00 95.62 205 ALA A O 1
ATOM 1548 N N . HIS A 1 206 ? -17.935 -20.649 9.480 1.00 92.62 206 HIS A N 1
ATOM 1549 C CA . HIS A 1 206 ? -17.484 -19.656 8.505 1.00 92.62 206 HIS A CA 1
ATOM 1550 C C . HIS A 1 206 ? -15.955 -19.492 8.514 1.00 92.62 206 HIS A C 1
ATOM 1552 O O . HIS A 1 206 ? -15.322 -19.566 7.459 1.00 92.62 206 HIS A O 1
ATOM 1558 N N . LEU A 1 207 ? -15.332 -19.351 9.688 1.00 92.81 207 LEU A N 1
ATOM 1559 C CA . LEU A 1 207 ? -13.872 -19.264 9.803 1.00 92.81 207 LEU A CA 1
ATOM 1560 C C . LEU A 1 207 ? -13.171 -20.492 9.214 1.00 92.81 207 LEU A C 1
ATOM 1562 O O . LEU A 1 207 ? -12.171 -20.351 8.513 1.00 92.81 207 LEU A O 1
ATOM 1566 N N . THR A 1 208 ? -13.727 -21.686 9.414 1.00 95.00 208 THR A N 1
ATOM 1567 C CA . THR A 1 208 ? -13.179 -22.927 8.854 1.00 95.00 208 THR A CA 1
ATOM 1568 C C . THR A 1 208 ? -13.223 -22.926 7.324 1.00 95.00 208 THR A C 1
ATOM 1570 O O . THR A 1 208 ? -12.249 -23.320 6.679 1.00 95.00 208 THR A O 1
ATOM 1573 N N . THR A 1 209 ? -14.304 -22.429 6.711 1.00 94.38 209 THR A N 1
ATOM 1574 C CA . THR A 1 209 ? -14.361 -22.292 5.243 1.00 94.38 209 THR A CA 1
ATOM 1575 C C . THR A 1 209 ? -13.300 -21.328 4.712 1.00 94.38 209 THR A C 1
ATOM 1577 O O . THR A 1 209 ? -12.629 -21.628 3.720 1.00 94.38 209 THR A O 1
ATOM 1580 N N . VAL A 1 210 ? -13.084 -20.206 5.406 1.00 92.31 210 VAL A N 1
ATOM 1581 C CA . VAL A 1 210 ? -12.068 -19.213 5.040 1.00 92.31 210 VAL A CA 1
ATOM 1582 C C . VAL A 1 210 ? -10.666 -19.808 5.162 1.00 92.31 210 VAL A C 1
ATOM 1584 O O . VAL A 1 210 ? -9.868 -19.670 4.234 1.00 92.31 210 VAL A O 1
ATOM 1587 N N . LEU A 1 211 ? -10.381 -20.532 6.248 1.00 91.38 211 LEU A N 1
ATOM 1588 C CA . LEU A 1 211 ? -9.092 -21.194 6.462 1.00 91.38 211 LEU A CA 1
ATOM 1589 C C . LEU A 1 211 ? -8.808 -22.264 5.404 1.00 91.38 211 LEU A C 1
ATOM 1591 O O . LEU A 1 211 ? -7.692 -22.331 4.891 1.00 91.38 211 LEU A O 1
ATOM 1595 N N . ASN A 1 212 ? -9.807 -23.058 5.014 1.00 93.00 212 ASN A N 1
ATOM 1596 C CA . ASN A 1 212 ? -9.642 -24.043 3.943 1.00 93.00 212 ASN A CA 1
ATOM 1597 C C . ASN A 1 212 ? -9.325 -23.381 2.596 1.00 93.00 212 ASN A C 1
ATOM 1599 O O . ASN A 1 212 ? -8.417 -23.827 1.889 1.00 93.00 212 ASN A O 1
ATOM 1603 N N . ARG A 1 213 ? -10.006 -22.279 2.258 1.00 92.31 213 ARG A N 1
ATOM 1604 C CA . ARG A 1 213 ? -9.690 -21.496 1.055 1.00 92.31 213 ARG A CA 1
ATOM 1605 C C . ARG A 1 213 ? -8.281 -20.902 1.125 1.00 92.31 213 ARG A C 1
ATOM 1607 O O . ARG A 1 213 ? -7.549 -20.963 0.140 1.00 92.31 213 ARG A O 1
ATOM 1614 N N . GLN A 1 214 ? -7.890 -20.351 2.273 1.00 90.44 214 GLN A N 1
ATOM 1615 C CA . GLN A 1 214 ? -6.559 -19.778 2.472 1.00 90.44 214 GLN A CA 1
ATOM 1616 C C . GLN A 1 214 ? -5.462 -20.841 2.360 1.00 90.44 214 GLN A C 1
ATOM 1618 O O . GLN A 1 214 ? -4.448 -20.597 1.712 1.00 90.44 214 GLN A O 1
ATOM 1623 N N . LYS A 1 215 ? -5.683 -22.040 2.912 1.00 94.75 215 LYS A N 1
ATOM 1624 C CA . LYS A 1 215 ? -4.789 -23.191 2.739 1.00 94.75 215 LYS A CA 1
ATOM 1625 C C . LYS A 1 215 ? -4.638 -23.557 1.263 1.00 94.75 215 LYS A C 1
ATOM 1627 O O . LYS A 1 215 ? -3.517 -23.751 0.806 1.00 94.75 215 LYS A O 1
ATOM 1632 N N . HIS A 1 216 ? -5.742 -23.634 0.520 1.00 92.50 216 HIS A N 1
ATOM 1633 C CA . HIS A 1 216 ? -5.698 -23.952 -0.908 1.00 92.50 216 HIS A CA 1
ATOM 1634 C C . HIS A 1 216 ? -4.902 -22.908 -1.705 1.00 92.50 216 HIS A C 1
ATOM 1636 O O . HIS A 1 216 ? -4.022 -23.276 -2.479 1.00 92.50 216 HIS A O 1
ATOM 1642 N N . LEU A 1 217 ? -5.140 -21.615 -1.454 1.00 90.81 217 LEU A N 1
ATOM 1643 C CA . LEU A 1 217 ? -4.361 -20.531 -2.060 1.00 90.81 217 LEU A CA 1
ATOM 1644 C C . LEU A 1 217 ? -2.877 -20.609 -1.683 1.00 90.81 217 LEU A C 1
ATOM 1646 O O . LEU A 1 217 ? -2.030 -20.429 -2.546 1.00 90.81 217 LEU A O 1
ATOM 1650 N N . GLY A 1 218 ? -2.554 -20.918 -0.425 1.00 94.44 218 GLY A N 1
ATOM 1651 C CA . GLY A 1 218 ? -1.170 -21.070 0.028 1.00 94.44 218 GLY A CA 1
ATOM 1652 C C . GLY A 1 218 ? -0.428 -22.197 -0.693 1.00 94.44 218 GLY A C 1
ATOM 1653 O O . GLY A 1 218 ? 0.716 -22.011 -1.096 1.00 94.44 218 GLY A O 1
ATOM 1654 N N . LEU A 1 219 ? -1.089 -23.337 -0.916 1.00 95.19 219 LEU A N 1
ATOM 1655 C CA . LEU A 1 219 ? -0.519 -24.439 -1.696 1.00 95.19 219 LEU A CA 1
ATOM 1656 C C . LEU A 1 219 ? -0.339 -24.059 -3.171 1.00 95.19 219 LEU A C 1
ATOM 1658 O O . LEU A 1 219 ? 0.711 -24.336 -3.742 1.00 95.19 219 LEU A O 1
ATOM 1662 N N . ALA A 1 220 ? -1.324 -23.386 -3.772 1.00 90.31 220 ALA A N 1
ATOM 1663 C CA . ALA A 1 220 ? -1.233 -22.926 -5.157 1.00 90.31 220 ALA A CA 1
ATOM 1664 C C . ALA A 1 220 ? -0.090 -21.916 -5.358 1.00 90.31 220 ALA A C 1
ATOM 1666 O O . ALA A 1 220 ? 0.700 -22.065 -6.283 1.00 90.31 220 ALA A O 1
ATOM 1667 N N . ILE A 1 221 ? 0.046 -20.940 -4.453 1.00 88.19 221 ILE A N 1
ATOM 1668 C CA . ILE A 1 221 ? 1.150 -19.969 -4.465 1.00 88.19 221 ILE A CA 1
ATOM 1669 C C . ILE A 1 221 ? 2.496 -20.679 -4.288 1.00 88.19 221 ILE A C 1
ATOM 1671 O O . ILE A 1 221 ? 3.453 -20.344 -4.975 1.00 88.19 221 ILE A O 1
ATOM 1675 N N . GLY A 1 222 ? 2.581 -21.657 -3.381 1.00 93.25 222 GLY A N 1
ATOM 1676 C CA . GLY A 1 222 ? 3.806 -22.432 -3.177 1.00 93.25 222 GLY A CA 1
ATOM 1677 C C . GLY A 1 222 ? 4.251 -23.170 -4.441 1.00 93.25 222 GLY A C 1
ATOM 1678 O O . GLY A 1 222 ? 5.429 -23.121 -4.786 1.00 93.25 222 GLY A O 1
ATOM 1679 N N . ASN A 1 223 ? 3.308 -23.792 -5.152 1.00 94.50 223 ASN A N 1
ATOM 1680 C CA . ASN A 1 223 ? 3.585 -24.464 -6.422 1.00 94.50 223 ASN A CA 1
ATOM 1681 C C . ASN A 1 223 ? 4.035 -23.474 -7.505 1.00 94.50 223 ASN A C 1
ATOM 1683 O O . ASN A 1 223 ? 5.037 -23.717 -8.165 1.00 94.50 223 ASN A O 1
ATOM 1687 N N . GLU A 1 224 ? 3.346 -22.340 -7.635 1.00 93.38 224 GLU A N 1
ATOM 1688 C CA . GLU A 1 224 ? 3.693 -21.287 -8.597 1.00 93.38 224 GLU A CA 1
ATOM 1689 C C . GLU A 1 224 ? 5.096 -20.715 -8.336 1.00 93.38 224 GLU A C 1
ATOM 1691 O O . GLU A 1 224 ? 5.879 -20.534 -9.261 1.00 93.38 224 GLU A O 1
ATOM 1696 N N . ILE A 1 225 ? 5.463 -20.472 -7.073 1.00 94.06 225 ILE A N 1
ATOM 1697 C CA . ILE A 1 225 ? 6.813 -20.006 -6.721 1.00 94.06 225 ILE A CA 1
ATOM 1698 C C . ILE A 1 225 ? 7.862 -21.069 -7.064 1.00 94.06 225 ILE A C 1
ATOM 1700 O O . ILE A 1 225 ? 8.949 -20.724 -7.525 1.00 94.06 225 ILE A O 1
ATOM 1704 N N . ALA A 1 226 ? 7.565 -22.351 -6.838 1.00 93.50 226 ALA A N 1
ATOM 1705 C CA . ALA A 1 226 ? 8.475 -23.431 -7.203 1.00 93.50 226 ALA A CA 1
ATOM 1706 C C . ALA A 1 226 ? 8.702 -23.486 -8.724 1.00 93.50 226 ALA A C 1
ATOM 1708 O O . ALA A 1 226 ? 9.851 -23.554 -9.155 1.00 93.50 226 ALA A O 1
ATOM 1709 N N . GLU A 1 227 ? 7.635 -23.367 -9.518 1.00 95.12 227 GLU A N 1
ATOM 1710 C CA . GLU A 1 227 ? 7.712 -23.299 -10.982 1.00 95.12 227 GLU A CA 1
ATOM 1711 C C . GLU A 1 227 ? 8.485 -22.056 -11.453 1.00 95.12 227 GLU A C 1
ATOM 1713 O O . GLU A 1 227 ? 9.369 -22.145 -12.304 1.00 95.12 227 GLU A O 1
ATOM 1718 N N . GLN A 1 228 ? 8.235 -20.893 -10.845 1.00 93.00 228 GLN A N 1
ATOM 1719 C CA . GLN A 1 228 ? 8.976 -19.668 -11.154 1.00 93.00 228 GLN A CA 1
ATOM 1720 C C . GLN A 1 228 ? 10.465 -19.774 -10.811 1.00 93.00 228 GLN A C 1
ATOM 1722 O O . GLN A 1 228 ? 11.288 -19.252 -11.559 1.00 93.00 228 GLN A O 1
ATOM 1727 N N . ASN A 1 229 ? 10.835 -20.454 -9.724 1.00 93.31 229 ASN A N 1
ATOM 1728 C CA . ASN A 1 229 ? 12.243 -20.689 -9.401 1.00 93.31 229 ASN A CA 1
ATOM 1729 C C . ASN A 1 229 ? 12.920 -21.556 -10.469 1.00 93.31 229 ASN A C 1
ATOM 1731 O O . ASN A 1 229 ? 14.002 -21.204 -10.927 1.00 93.31 229 ASN A O 1
ATOM 1735 N N . GLU A 1 230 ? 12.261 -22.621 -10.931 1.00 95.50 230 GLU A N 1
ATOM 1736 C CA . GLU A 1 230 ? 12.781 -23.450 -12.025 1.00 95.50 230 GLU A CA 1
ATOM 1737 C C . GLU A 1 230 ? 12.956 -22.634 -13.318 1.00 95.50 230 GLU A C 1
ATOM 1739 O O . GLU A 1 230 ? 13.980 -22.728 -13.999 1.00 95.50 230 GLU A O 1
ATOM 1744 N N . LEU A 1 231 ? 11.992 -21.766 -13.642 1.00 94.50 231 LEU A N 1
ATOM 1745 C CA . LEU A 1 231 ? 12.088 -20.856 -14.786 1.00 94.50 231 LEU A CA 1
ATOM 1746 C C . LEU A 1 231 ? 13.245 -19.852 -14.645 1.00 94.50 231 LEU A C 1
ATOM 1748 O O . LEU A 1 231 ? 13.943 -19.586 -15.626 1.00 94.50 231 LEU A O 1
ATOM 1752 N N . LEU A 1 232 ? 13.471 -19.303 -13.449 1.00 95.94 232 LEU A N 1
ATOM 1753 C CA . LEU A 1 232 ? 14.573 -18.374 -13.178 1.00 95.94 232 LEU A CA 1
ATOM 1754 C C . LEU A 1 232 ? 15.943 -19.063 -13.231 1.00 95.94 232 LEU A C 1
ATOM 1756 O O . LEU A 1 232 ? 16.897 -18.472 -13.745 1.00 95.94 232 LEU A O 1
ATOM 1760 N N . ASP A 1 233 ? 16.044 -20.304 -12.763 1.00 97.00 233 ASP A N 1
ATOM 1761 C CA . ASP A 1 233 ? 17.267 -21.104 -12.866 1.00 97.00 233 ASP A CA 1
ATOM 1762 C C . ASP A 1 233 ? 17.601 -21.402 -14.335 1.00 97.00 233 ASP A C 1
ATOM 1764 O O . ASP A 1 233 ? 18.736 -21.199 -14.783 1.00 97.00 233 ASP A O 1
ATOM 1768 N N . ASN A 1 234 ? 16.592 -21.780 -15.127 1.00 95.94 234 ASN A N 1
ATOM 1769 C CA . ASN A 1 234 ? 16.738 -21.973 -16.569 1.00 95.94 234 ASN A CA 1
ATOM 1770 C C . ASN A 1 234 ? 17.183 -20.680 -17.267 1.00 95.94 234 ASN A C 1
ATOM 1772 O O . ASN A 1 234 ? 18.165 -20.696 -18.013 1.00 95.94 234 ASN A O 1
ATOM 1776 N N . LEU A 1 235 ? 16.533 -19.549 -16.970 1.00 95.31 235 LEU A N 1
ATOM 1777 C CA . LEU A 1 235 ? 16.912 -18.239 -17.504 1.00 95.31 235 LEU A CA 1
ATOM 1778 C C . LEU A 1 235 ? 18.359 -17.874 -17.143 1.00 95.31 235 LEU A C 1
ATOM 1780 O O . LEU A 1 235 ? 19.103 -17.391 -17.996 1.00 95.31 235 LEU A O 1
ATOM 1784 N N . THR A 1 236 ? 18.781 -18.135 -15.905 1.00 96.62 236 THR A N 1
ATOM 1785 C CA . THR A 1 236 ? 20.157 -17.889 -15.449 1.00 96.62 236 THR A CA 1
ATOM 1786 C C . THR A 1 236 ? 21.154 -18.700 -16.275 1.00 96.62 236 THR A C 1
ATOM 1788 O O . THR A 1 236 ? 22.127 -18.148 -16.791 1.00 96.62 236 THR A O 1
ATOM 1791 N N . SER A 1 237 ? 20.865 -19.985 -16.504 1.00 96.50 237 SER A N 1
ATOM 1792 C CA . SER A 1 237 ? 21.711 -20.849 -17.334 1.00 96.50 237 SER A CA 1
ATOM 1793 C C . SER A 1 237 ? 21.816 -20.362 -18.789 1.00 96.50 237 SER A C 1
ATOM 1795 O O . SER A 1 237 ? 22.888 -20.417 -19.405 1.00 96.50 237 SER A O 1
ATOM 1797 N N . GLU A 1 238 ? 20.721 -19.840 -19.351 1.00 96.88 238 GLU A N 1
ATOM 1798 C CA . GLU A 1 238 ? 20.706 -19.286 -20.703 1.00 96.88 238 GLU A CA 1
ATOM 1799 C C . GLU A 1 238 ? 21.510 -17.989 -20.791 1.00 96.88 238 GLU A C 1
ATOM 1801 O O . GLU A 1 238 ? 22.282 -17.817 -21.741 1.00 96.88 238 GLU A O 1
ATOM 1806 N N . VAL A 1 239 ? 21.391 -17.108 -19.793 1.00 97.31 239 VAL A N 1
ATOM 1807 C CA . VAL A 1 239 ? 22.180 -15.873 -19.691 1.00 97.31 239 VAL A CA 1
ATOM 1808 C C . VAL A 1 239 ? 23.671 -16.191 -19.601 1.00 97.31 239 VAL A C 1
ATOM 1810 O O . VAL A 1 239 ? 24.450 -15.611 -20.362 1.00 97.31 239 VAL A O 1
ATOM 1813 N N . ASP A 1 240 ? 24.076 -17.156 -18.774 1.00 97.00 240 ASP A N 1
ATOM 1814 C CA . ASP A 1 240 ? 25.474 -17.589 -18.666 1.00 97.00 240 ASP A CA 1
ATOM 1815 C C . ASP A 1 240 ? 25.999 -18.148 -19.995 1.00 97.00 240 ASP A C 1
ATOM 1817 O O . ASP A 1 240 ? 27.094 -17.802 -20.457 1.00 97.00 240 ASP A O 1
ATOM 1821 N N . ARG A 1 241 ? 25.191 -18.963 -20.684 1.00 96.56 241 ARG A N 1
ATOM 1822 C CA . ARG A 1 241 ? 25.539 -19.509 -22.002 1.00 96.56 241 ARG A CA 1
ATOM 1823 C C . ARG A 1 241 ? 25.681 -18.411 -23.054 1.00 96.56 241 ARG A C 1
ATOM 1825 O O . ARG A 1 241 ? 26.611 -18.456 -23.867 1.00 96.56 241 ARG A O 1
ATOM 1832 N N . VAL A 1 242 ? 24.772 -17.439 -23.076 1.00 97.12 242 VAL A N 1
ATOM 1833 C CA . VAL A 1 242 ? 24.841 -16.287 -23.985 1.00 97.12 242 VAL A CA 1
ATOM 1834 C C . VAL A 1 242 ? 26.057 -15.421 -23.654 1.00 97.12 242 VAL A C 1
ATOM 1836 O O . VAL A 1 242 ? 26.793 -15.051 -24.570 1.00 97.12 242 VAL A O 1
ATOM 1839 N N . GLY A 1 243 ? 26.346 -15.183 -22.373 1.00 96.88 243 GLY A N 1
ATOM 1840 C CA . GLY A 1 243 ? 27.539 -14.473 -21.909 1.00 96.88 243 GLY A CA 1
ATOM 1841 C C . GLY A 1 243 ? 28.838 -15.156 -22.344 1.00 96.88 243 GLY A C 1
ATOM 1842 O O . GLY A 1 243 ? 29.751 -14.499 -22.856 1.00 96.88 243 GLY A O 1
ATOM 1843 N N . GLY A 1 244 ? 28.906 -16.487 -22.248 1.00 97.00 244 GLY A N 1
ATOM 1844 C CA . GLY A 1 244 ? 30.036 -17.282 -22.735 1.00 97.00 244 GLY A CA 1
ATOM 1845 C C . GLY A 1 244 ? 30.219 -17.202 -24.255 1.00 97.00 244 GLY A C 1
ATOM 1846 O O . GLY A 1 244 ? 31.341 -17.016 -24.744 1.00 97.00 244 GLY A O 1
ATOM 1847 N N . LYS A 1 245 ? 29.121 -17.268 -25.022 1.00 96.94 245 LYS A N 1
ATOM 1848 C CA . LYS A 1 245 ? 29.144 -17.081 -26.484 1.00 96.94 245 LYS A CA 1
ATOM 1849 C C . LYS A 1 245 ? 29.602 -15.676 -26.869 1.00 96.94 245 LYS A C 1
ATOM 1851 O O . LYS A 1 245 ? 30.463 -15.541 -27.734 1.00 96.94 245 LYS A O 1
ATOM 1856 N N . LEU A 1 246 ? 29.078 -14.646 -26.207 1.00 96.69 246 LEU A N 1
ATOM 1857 C CA . LEU A 1 246 ? 29.436 -13.250 -26.454 1.00 96.69 246 LEU A CA 1
ATOM 1858 C C . LEU A 1 246 ? 30.909 -12.984 -26.122 1.00 96.69 246 LEU A C 1
ATOM 18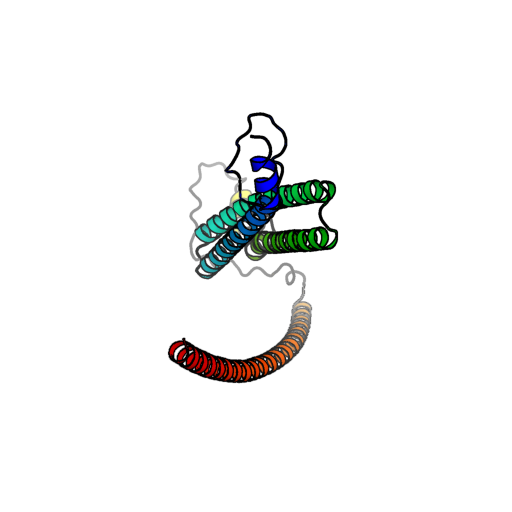60 O O . LEU A 1 246 ? 31.614 -12.344 -26.899 1.00 96.69 246 LEU A O 1
ATOM 1864 N N . THR A 1 247 ? 31.408 -13.549 -25.023 1.00 96.00 247 THR A N 1
ATOM 1865 C CA . THR A 1 247 ? 32.830 -13.479 -24.652 1.00 96.00 247 THR A CA 1
ATOM 1866 C C . THR A 1 247 ? 33.717 -14.168 -25.690 1.00 96.00 247 THR A C 1
ATOM 1868 O O . THR A 1 247 ? 34.751 -13.627 -26.087 1.00 96.00 247 THR A O 1
ATOM 1871 N N . SER A 1 248 ? 33.300 -15.336 -26.187 1.00 96.06 248 SER A N 1
ATOM 1872 C CA . SER A 1 248 ? 34.022 -16.067 -27.236 1.00 96.06 248 SER A CA 1
ATOM 1873 C C . SER A 1 248 ? 34.049 -15.291 -28.557 1.00 96.06 248 SER A C 1
ATOM 1875 O O . SER A 1 248 ? 35.113 -15.154 -29.163 1.00 96.06 248 SER A O 1
ATOM 1877 N N . ALA A 1 249 ? 32.913 -14.717 -28.963 1.00 95.38 249 ALA A N 1
ATOM 1878 C CA . ALA A 1 249 ? 32.806 -13.862 -30.144 1.00 95.38 249 ALA A CA 1
ATOM 1879 C C . ALA A 1 249 ? 33.684 -12.606 -30.014 1.00 95.38 249 ALA A C 1
ATOM 1881 O O . ALA A 1 249 ? 34.430 -12.271 -30.933 1.00 95.38 249 ALA A O 1
ATOM 1882 N N . LYS A 1 250 ? 33.685 -11.962 -28.839 1.00 94.62 250 LYS A N 1
ATOM 1883 C CA . LYS A 1 250 ? 34.564 -10.825 -28.533 1.00 94.62 250 LYS A CA 1
ATOM 1884 C C . LYS A 1 250 ? 36.044 -11.195 -28.662 1.00 94.62 250 LYS A C 1
ATOM 1886 O O . LYS A 1 250 ? 36.817 -10.435 -29.237 1.00 94.62 250 LYS A O 1
ATOM 1891 N N . LYS A 1 251 ? 36.450 -12.372 -28.175 1.00 94.88 251 LYS A N 1
ATOM 1892 C CA . LYS A 1 251 ? 37.834 -12.859 -28.301 1.00 94.88 251 LYS A CA 1
ATOM 1893 C C . LYS A 1 251 ? 38.230 -13.122 -29.757 1.00 94.88 251 LYS A C 1
ATOM 1895 O O . LYS A 1 251 ? 39.370 -12.859 -30.123 1.00 94.88 251 LYS A O 1
ATOM 1900 N N . GLN A 1 252 ? 37.312 -13.637 -30.576 1.00 94.00 252 GLN A N 1
ATOM 1901 C CA . GLN A 1 252 ? 37.549 -13.826 -32.010 1.00 94.00 252 GLN A CA 1
ATOM 1902 C C . GLN A 1 252 ? 37.693 -12.491 -32.746 1.00 94.00 252 GLN A C 1
ATOM 1904 O O . GLN A 1 252 ? 38.626 -12.353 -33.532 1.00 94.00 252 GLN A O 1
ATOM 1909 N N . LEU A 1 253 ? 36.839 -11.505 -32.447 1.00 92.75 253 LEU A N 1
ATOM 1910 C CA . LEU A 1 253 ? 36.954 -10.147 -32.990 1.00 92.75 253 LEU A CA 1
ATOM 1911 C C . LEU A 1 253 ? 38.308 -9.514 -32.657 1.00 92.75 253 LEU A C 1
ATOM 1913 O O . LEU A 1 253 ? 38.994 -9.053 -33.559 1.00 92.75 253 LEU A O 1
ATOM 1917 N N . ASN A 1 254 ? 38.742 -9.590 -31.397 1.00 92.25 254 ASN A N 1
ATOM 1918 C CA . ASN A 1 254 ? 40.045 -9.073 -30.959 1.00 92.25 254 ASN A CA 1
ATOM 1919 C C . ASN A 1 254 ? 41.259 -9.800 -31.566 1.00 92.25 254 ASN A C 1
ATOM 1921 O O . ASN A 1 254 ? 42.387 -9.387 -31.330 1.00 92.25 254 ASN A O 1
ATOM 1925 N N . ARG A 1 255 ? 41.057 -10.935 -32.245 1.00 90.00 255 ARG A N 1
ATOM 1926 C CA . ARG A 1 255 ? 42.120 -11.661 -32.955 1.00 90.00 255 ARG A CA 1
ATOM 1927 C C . ARG A 1 255 ? 42.134 -11.346 -34.454 1.00 90.00 255 ARG A C 1
ATOM 1929 O O . ARG A 1 255 ? 43.108 -11.672 -35.123 1.00 90.00 255 ARG A O 1
ATOM 1936 N N . LEU A 1 256 ? 41.030 -10.815 -34.978 1.00 81.19 256 LEU A N 1
ATOM 1937 C CA . LEU A 1 256 ? 40.850 -10.460 -36.387 1.00 81.19 256 LEU A CA 1
ATOM 1938 C C . LEU A 1 256 ? 41.061 -8.962 -36.651 1.00 81.19 256 LEU A C 1
ATOM 1940 O O . LEU A 1 256 ? 41.309 -8.599 -37.798 1.00 81.19 256 LEU A O 1
ATOM 1944 N N . GLY A 1 257 ? 40.947 -8.120 -35.621 1.00 58.66 257 GLY A N 1
ATOM 1945 C CA . GLY A 1 257 ? 41.460 -6.746 -35.602 1.00 58.66 257 GLY A CA 1
ATOM 1946 C C . GLY A 1 257 ? 42.821 -6.685 -34.931 1.00 58.66 257 GLY A C 1
ATOM 1947 O O . GLY A 1 257 ? 43.614 -5.813 -35.341 1.00 58.66 257 GLY A O 1
#